Protein AF-A0A5E4HXM4-F1 (afdb_monomer_lite)

Secondary structure (DSSP, 8-state):
--TTPPEEEEETTEEEEE-HHHHHHHHH-TTHHHHHHHHHHTT-SEEEETTEEEEEPP--STTEEEEEEEEETTEEEEEEEEPPPPTT----HHHHHHHHHHHGGG--SSEEEPPEEEEEEESS-EEEEEE---PPBTTT-SSPPPHHHHHHHHHHHHHHHHTTEE--STTSEEEETTTTEEEE-S-EE--TTTHHHHHHHHHHHHHHHHHHHHHTTS---

pLDDT: mean 82.68, std 13.16, range [39.66, 96.38]

Radius of gyration: 18.83 Å; chains: 1; bounding box: 37×33×69 Å

Foldseek 3Di:
DPQLDWDWDDDPFKIKIFGPVLVVVCVVVVCLVVVVVVCVVVVPQWDDDDQWIKHWDDDPDDFFPTWIWIGHPNFIKIKTKGFQDDPPDPQAQVQQSVLLSLLQVVDDLAEHEFAWGMWMDGPGITMTMTGDDPFDQQVPDPDPQDPVSVVVLLVSQLVSLVSQKHPSDSRQWGQPPVSNHIYGGSIGGHDPVRSPVRNVVSVVVVVVVVVVVVVVPPPDD

Sequence (221 aa):
MDNRAISLIQRPSMRAAYTPLFRSLLKQHPDALRQFMKVHARGLKSWESGGFQIEALSRPGMAHCGLWKLTLDGQAYFVKETAPTSRLYDHGGVGEMLALSKLVPLENEHVRAVEYLAAVDLSSCNLILTRYYPHERMLDSKKEVPTKLKFHVFKFAIRALLNGVYEINMGNVFHDKAEGKALVFDVVEMQPDGRMRKFINGVNLALSFVDKLRKKREPAV

Structure (mmCIF, N/CA/C/O backbone):
data_AF-A0A5E4HXM4-F1
#
_entry.id   AF-A0A5E4HXM4-F1
#
loop_
_atom_site.group_PDB
_atom_site.id
_atom_site.type_symbol
_atom_site.label_atom_id
_atom_site.label_alt_id
_atom_site.label_comp_id
_atom_site.label_asym_id
_atom_site.label_entity_id
_atom_site.label_seq_id
_atom_site.pdbx_PDB_ins_code
_atom_site.Cartn_x
_atom_site.Cartn_y
_atom_site.Cartn_z
_atom_site.occupancy
_atom_site.B_iso_or_equiv
_atom_site.auth_seq_id
_atom_site.auth_comp_id
_atom_site.auth_asym_id
_atom_site.auth_atom_id
_atom_site.pdbx_PDB_model_num
ATOM 1 N N . MET A 1 1 ? -14.305 -14.837 -6.666 1.00 46.97 1 MET A N 1
ATOM 2 C CA . MET A 1 1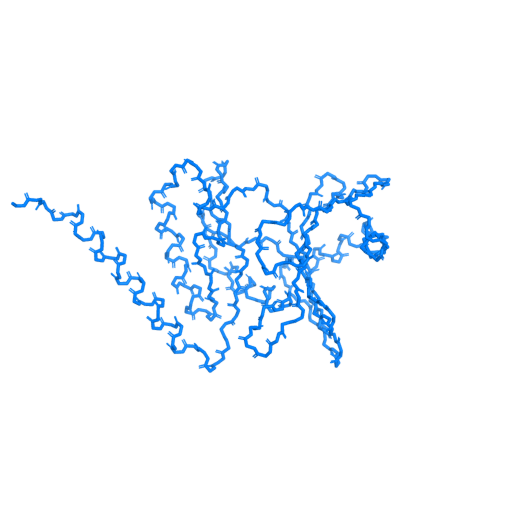 ? -12.830 -14.791 -6.776 1.00 46.97 1 MET A CA 1
ATOM 3 C C . MET A 1 1 ? -12.319 -13.838 -5.712 1.00 46.97 1 MET A C 1
ATOM 5 O O . MET A 1 1 ? -12.937 -12.797 -5.533 1.00 46.97 1 MET A O 1
ATOM 9 N N . ASP A 1 2 ? -11.256 -14.198 -4.994 1.00 64.69 2 ASP A N 1
ATOM 10 C CA . ASP A 1 2 ? -10.603 -13.286 -4.052 1.00 64.69 2 ASP A CA 1
ATOM 11 C C . ASP A 1 2 ? -9.828 -12.216 -4.842 1.00 64.69 2 ASP A C 1
ATOM 13 O O . ASP A 1 2 ? -8.831 -12.512 -5.504 1.00 64.69 2 ASP A O 1
ATOM 17 N N . ASN A 1 3 ? -10.314 -10.972 -4.810 1.00 74.94 3 ASN A N 1
ATOM 18 C CA . ASN A 1 3 ? -9.714 -9.849 -5.537 1.00 74.94 3 ASN A CA 1
ATOM 19 C C . ASN A 1 3 ? -8.360 -9.407 -4.959 1.00 74.94 3 ASN A C 1
ATOM 21 O O . ASN A 1 3 ? -7.713 -8.550 -5.562 1.00 74.94 3 ASN A O 1
ATOM 25 N N . ARG A 1 4 ? -7.925 -9.977 -3.827 1.00 78.81 4 ARG A N 1
ATOM 26 C CA . ARG A 1 4 ? -6.639 -9.691 -3.175 1.00 78.81 4 ARG A CA 1
ATOM 27 C C . ARG A 1 4 ? -5.605 -10.809 -3.335 1.00 78.81 4 ARG A C 1
ATOM 29 O O . ARG A 1 4 ? -4.485 -10.660 -2.857 1.00 78.81 4 ARG A O 1
ATOM 36 N N . ALA A 1 5 ? -5.932 -11.889 -4.049 1.00 86.31 5 ALA A N 1
ATOM 37 C CA . ALA A 1 5 ? -4.951 -12.913 -4.402 1.00 86.31 5 ALA A CA 1
ATOM 38 C C . ALA A 1 5 ? -3.788 -12.305 -5.208 1.00 86.31 5 ALA A C 1
ATOM 40 O O . ALA A 1 5 ? -4.004 -11.489 -6.106 1.00 86.31 5 ALA A O 1
ATOM 41 N N . ILE A 1 6 ? -2.553 -12.711 -4.907 1.00 92.25 6 ILE A N 1
ATOM 42 C CA . ILE A 1 6 ? -1.347 -12.144 -5.521 1.00 92.25 6 ILE A CA 1
ATOM 43 C C . ILE A 1 6 ? -0.786 -13.107 -6.564 1.00 92.25 6 ILE A C 1
ATOM 45 O O . ILE A 1 6 ? -0.533 -14.274 -6.284 1.00 92.25 6 ILE A O 1
ATOM 49 N N . SER A 1 7 ? -0.547 -12.598 -7.770 1.00 92.75 7 SER A N 1
ATOM 50 C CA . SER A 1 7 ? 0.299 -13.257 -8.769 1.00 92.75 7 SER A CA 1
ATOM 51 C C . SER A 1 7 ? 1.706 -12.669 -8.708 1.00 92.75 7 SER A C 1
ATOM 53 O O . SER A 1 7 ? 1.853 -11.456 -8.847 1.00 92.75 7 SER A O 1
ATOM 55 N N . LEU A 1 8 ? 2.726 -13.513 -8.527 1.00 92.00 8 LEU A N 1
ATOM 56 C CA . LEU A 1 8 ? 4.132 -13.108 -8.442 1.00 92.00 8 LEU A CA 1
ATOM 57 C C . LEU A 1 8 ? 4.884 -13.442 -9.738 1.00 92.00 8 LEU A C 1
ATOM 59 O O . LEU A 1 8 ? 4.764 -14.538 -10.281 1.00 92.00 8 LEU A O 1
ATOM 63 N N . ILE A 1 9 ? 5.697 -12.500 -10.207 1.00 90.25 9 ILE A N 1
ATOM 64 C CA . ILE A 1 9 ? 6.663 -12.663 -11.292 1.00 90.25 9 ILE A CA 1
ATOM 65 C C . ILE A 1 9 ? 8.044 -12.344 -10.726 1.00 90.25 9 ILE A C 1
ATOM 67 O O . ILE A 1 9 ? 8.257 -11.261 -10.185 1.00 90.25 9 ILE A O 1
ATOM 71 N N . GLN A 1 10 ? 8.999 -13.257 -10.895 1.00 87.88 10 GLN A N 1
ATOM 72 C CA . GLN A 1 10 ? 10.372 -13.076 -10.431 1.00 87.88 10 GLN A CA 1
ATOM 73 C C . GLN A 1 10 ? 11.360 -13.318 -11.573 1.00 87.88 10 GLN A C 1
ATOM 75 O O . GLN A 1 10 ? 11.358 -14.367 -12.211 1.00 87.88 10 GLN A O 1
ATOM 80 N N . ARG A 1 11 ? 12.195 -12.314 -11.837 1.00 84.00 11 ARG A N 1
ATOM 81 C CA . ARG A 1 11 ? 13.313 -12.333 -12.786 1.00 84.00 11 ARG A CA 1
ATOM 82 C C . ARG A 1 11 ? 14.569 -11.808 -12.076 1.00 84.00 11 ARG A C 1
ATOM 84 O O . ARG A 1 11 ? 14.429 -11.093 -11.085 1.00 84.00 11 ARG A O 1
ATOM 91 N N . PRO A 1 12 ? 15.786 -12.094 -12.574 1.00 78.31 12 PRO A N 1
ATOM 92 C CA . PRO A 1 12 ? 17.024 -11.675 -11.908 1.00 78.31 12 PRO A CA 1
ATOM 93 C C . PRO A 1 12 ? 17.117 -10.171 -11.598 1.00 78.31 12 PRO A C 1
ATOM 95 O O . PRO A 1 12 ? 17.681 -9.794 -10.579 1.00 78.31 12 PRO A O 1
ATOM 98 N N . SER A 1 13 ? 16.542 -9.317 -12.447 1.00 78.62 13 SER A N 1
ATOM 99 C CA . SER A 1 13 ? 16.594 -7.853 -12.320 1.00 78.62 13 SER A CA 1
ATOM 100 C C . SER A 1 13 ? 15.278 -7.205 -11.876 1.00 78.62 13 SER A C 1
ATOM 102 O O . SER A 1 13 ? 15.197 -5.978 -11.825 1.00 78.62 13 SER A O 1
ATOM 104 N N . MET A 1 14 ? 14.230 -7.998 -11.628 1.00 86.19 14 MET A N 1
ATOM 105 C CA . MET A 1 14 ? 12.892 -7.474 -11.354 1.00 86.19 14 MET A CA 1
ATOM 106 C C . MET A 1 14 ? 12.025 -8.484 -10.606 1.00 86.19 14 MET A C 1
ATOM 108 O O . MET A 1 14 ? 11.875 -9.629 -11.040 1.00 86.19 14 MET A O 1
ATOM 112 N N . ARG A 1 15 ? 11.341 -8.022 -9.561 1.00 90.50 15 ARG A N 1
ATOM 113 C CA . ARG A 1 15 ? 10.180 -8.718 -8.989 1.00 90.50 15 ARG A CA 1
ATOM 114 C C . ARG A 1 15 ? 8.940 -7.883 -9.241 1.00 90.50 15 ARG A C 1
ATOM 116 O O . ARG A 1 15 ? 8.993 -6.672 -9.101 1.00 90.50 15 ARG A O 1
ATOM 123 N N . ALA A 1 16 ? 7.829 -8.509 -9.596 1.00 92.06 16 ALA A N 1
ATOM 124 C CA . ALA A 1 16 ? 6.553 -7.824 -9.735 1.00 92.06 16 ALA A CA 1
ATOM 125 C C . ALA A 1 16 ? 5.438 -8.671 -9.136 1.00 92.06 16 ALA A C 1
ATOM 127 O O . ALA A 1 16 ? 5.418 -9.889 -9.302 1.00 92.06 16 ALA A O 1
ATOM 128 N N . ALA A 1 17 ? 4.497 -8.021 -8.471 1.00 94.31 17 ALA A N 1
ATOM 129 C CA . ALA A 1 17 ? 3.320 -8.642 -7.897 1.00 94.31 17 ALA A CA 1
ATOM 130 C C . ALA A 1 17 ? 2.083 -7.830 -8.282 1.00 94.31 17 ALA A C 1
ATOM 132 O O . ALA A 1 17 ? 2.146 -6.607 -8.378 1.00 94.31 17 ALA A O 1
ATOM 133 N N . TYR A 1 18 ? 0.959 -8.491 -8.538 1.00 94.69 18 TYR A N 1
ATOM 134 C CA . TYR A 1 18 ? -0.301 -7.800 -8.817 1.00 94.69 18 TYR A CA 1
ATOM 135 C C . TYR A 1 18 ? -1.517 -8.641 -8.446 1.00 94.69 18 TYR A C 1
ATOM 137 O O . TYR A 1 18 ? -1.452 -9.871 -8.379 1.00 94.69 18 TYR A O 1
ATOM 145 N N . THR A 1 19 ? -2.641 -7.959 -8.252 1.00 95.06 19 THR A N 1
ATOM 146 C CA . THR A 1 19 ? -3.945 -8.560 -7.972 1.00 95.06 19 THR A CA 1
ATOM 147 C C . THR A 1 19 ? -4.807 -8.697 -9.238 1.00 95.06 19 THR A C 1
ATOM 149 O O . THR A 1 19 ? -4.558 -8.029 -10.251 1.00 95.06 19 THR A O 1
ATOM 152 N N . PRO A 1 20 ? -5.865 -9.534 -9.221 1.00 93.31 20 PRO A N 1
ATOM 153 C CA . PRO A 1 20 ? -6.886 -9.545 -10.267 1.00 93.31 20 PRO A CA 1
ATOM 154 C C . PRO A 1 20 ? -7.518 -8.170 -10.503 1.00 93.31 20 PRO A C 1
ATOM 156 O O . PRO A 1 20 ? -7.793 -7.821 -11.649 1.00 93.31 20 PRO A O 1
ATOM 159 N N . LEU A 1 21 ? -7.691 -7.370 -9.443 1.00 90.94 21 LEU A N 1
ATOM 160 C CA . LEU A 1 21 ? -8.223 -6.012 -9.543 1.00 90.94 21 LEU A CA 1
ATOM 161 C C . LEU A 1 21 ? -7.329 -5.124 -10.416 1.00 90.94 21 LEU A C 1
ATOM 163 O O . LEU A 1 21 ? -7.831 -4.440 -11.304 1.00 90.94 21 LEU A O 1
ATOM 167 N N . PHE A 1 22 ? -6.007 -5.197 -10.239 1.00 92.44 22 PHE A N 1
ATOM 168 C CA . PHE A 1 22 ? -5.068 -4.474 -11.098 1.00 92.44 22 PHE A CA 1
ATOM 169 C C . PHE A 1 22 ? -5.143 -4.919 -12.562 1.00 92.44 22 PHE A C 1
ATOM 171 O O . PHE A 1 22 ? -5.109 -4.087 -13.467 1.00 92.44 22 PHE A O 1
ATOM 178 N N . ARG A 1 23 ? -5.297 -6.224 -12.825 1.00 91.62 23 ARG A N 1
ATOM 179 C CA . ARG A 1 23 ? -5.493 -6.717 -14.200 1.00 91.62 23 ARG A CA 1
ATOM 180 C C . ARG A 1 23 ? -6.770 -6.163 -14.829 1.00 91.62 23 ARG A C 1
ATOM 182 O O . ARG A 1 23 ? -6.745 -5.793 -15.998 1.00 91.62 23 ARG A O 1
ATOM 189 N N . SER A 1 24 ? -7.871 -6.125 -14.084 1.00 91.00 24 SER A N 1
ATOM 190 C CA . SER A 1 24 ? -9.129 -5.537 -14.558 1.00 91.00 24 SER A CA 1
ATOM 191 C C . SER A 1 24 ? -8.976 -4.042 -14.836 1.00 91.00 24 SER A C 1
ATOM 193 O O . SER A 1 24 ? -9.411 -3.584 -15.890 1.00 91.00 24 SER A O 1
ATOM 195 N N . LEU A 1 25 ? -8.269 -3.319 -13.962 1.00 89.56 25 LEU A N 1
ATOM 196 C CA . LEU A 1 25 ? -7.959 -1.902 -14.144 1.00 89.56 25 LEU A CA 1
ATOM 197 C C . LEU A 1 25 ? -7.165 -1.653 -15.436 1.00 89.56 25 LEU A C 1
ATOM 199 O O . LEU A 1 25 ? -7.528 -0.788 -16.225 1.00 89.56 25 LEU A O 1
ATOM 203 N N . LEU A 1 26 ? -6.125 -2.449 -15.709 1.00 89.75 26 LEU A N 1
ATOM 204 C CA . LEU A 1 26 ? -5.351 -2.328 -16.951 1.00 89.75 26 LEU A CA 1
ATOM 205 C C . LEU A 1 26 ? -6.146 -2.713 -18.203 1.00 89.75 26 LEU A C 1
ATOM 207 O O . LEU A 1 26 ? -5.872 -2.188 -19.274 1.00 89.75 26 LEU A O 1
ATOM 211 N N . LYS A 1 27 ? -7.126 -3.619 -18.106 1.00 91.12 27 LYS A N 1
ATOM 212 C CA . LYS A 1 27 ? -8.013 -3.924 -19.241 1.00 91.12 27 LYS A CA 1
ATOM 213 C C . LYS A 1 27 ? -8.929 -2.750 -19.579 1.00 91.12 27 LYS A C 1
ATOM 215 O O . LYS A 1 27 ? -9.191 -2.521 -20.753 1.00 91.12 27 LYS A O 1
ATOM 220 N N . GLN A 1 28 ? -9.408 -2.035 -18.562 1.00 89.69 28 GLN A N 1
ATOM 221 C CA . GLN A 1 28 ? -10.232 -0.835 -18.728 1.00 89.69 28 GLN A CA 1
ATOM 222 C C . GLN A 1 28 ? -9.396 0.357 -19.214 1.00 89.69 28 GLN A C 1
ATOM 224 O O . GLN A 1 28 ? -9.848 1.124 -20.058 1.00 89.69 28 GLN A O 1
ATOM 229 N N . HIS A 1 29 ? -8.148 0.459 -18.749 1.00 88.94 29 HIS A N 1
ATOM 230 C CA . HIS A 1 29 ? -7.227 1.542 -19.089 1.00 88.94 29 HIS A CA 1
ATOM 231 C C . HIS A 1 29 ? -5.880 1.000 -19.599 1.00 88.94 29 HIS A C 1
ATOM 233 O O . HIS A 1 29 ? -4.867 1.086 -18.893 1.00 88.94 29 HIS A O 1
ATOM 239 N N . PRO A 1 30 ? -5.824 0.461 -20.832 1.00 88.44 30 PRO A N 1
ATOM 240 C CA . PRO A 1 30 ? -4.629 -0.205 -21.364 1.00 88.44 30 PRO A CA 1
ATOM 241 C C . PRO A 1 30 ? -3.406 0.714 -21.471 1.00 88.44 30 PRO A C 1
ATOM 243 O O . PRO A 1 30 ? -2.268 0.248 -21.399 1.00 88.44 30 PRO A O 1
ATOM 246 N N . ASP A 1 31 ? -3.626 2.024 -21.586 1.00 88.75 31 ASP A N 1
ATOM 247 C CA . ASP A 1 31 ? -2.559 3.019 -21.669 1.00 88.75 31 ASP A CA 1
ATOM 248 C C . ASP A 1 31 ? -2.138 3.609 -20.315 1.00 88.75 31 ASP A C 1
ATOM 250 O O . ASP A 1 31 ? -1.117 4.294 -20.265 1.00 88.75 31 ASP A O 1
ATOM 254 N N . ALA A 1 32 ? -2.846 3.339 -19.210 1.00 88.25 32 ALA A N 1
ATOM 255 C CA . ALA A 1 32 ? -2.600 4.007 -17.924 1.00 88.25 32 ALA A CA 1
ATOM 256 C C . ALA A 1 32 ? -1.154 3.833 -17.435 1.00 88.25 32 ALA A C 1
ATOM 258 O O . ALA A 1 32 ? -0.483 4.807 -17.091 1.00 88.25 32 ALA A O 1
ATOM 259 N N . LEU A 1 33 ? -0.636 2.601 -17.483 1.00 87.25 33 LEU A N 1
ATOM 260 C CA . LEU A 1 33 ? 0.745 2.315 -17.095 1.00 87.25 33 LEU A CA 1
ATOM 261 C C . LEU A 1 33 ? 1.748 3.020 -18.017 1.00 87.25 33 LEU A C 1
ATOM 263 O O . LEU A 1 33 ? 2.716 3.611 -17.545 1.00 87.25 33 LEU A O 1
ATOM 267 N N . ARG A 1 34 ? 1.512 2.996 -19.334 1.00 88.50 34 ARG A N 1
ATOM 268 C CA . ARG A 1 34 ? 2.387 3.644 -20.322 1.00 88.50 34 ARG A CA 1
ATOM 269 C C . ARG A 1 34 ? 2.442 5.156 -20.104 1.00 88.50 34 ARG A C 1
ATOM 271 O O . ARG A 1 34 ? 3.523 5.739 -20.148 1.00 88.50 34 ARG A O 1
ATOM 278 N N . GLN A 1 35 ? 1.293 5.781 -19.861 1.00 90.75 35 GLN A N 1
ATOM 279 C CA . GLN A 1 35 ? 1.199 7.212 -19.589 1.00 90.75 35 GLN A CA 1
ATOM 280 C C . GLN A 1 35 ? 1.865 7.567 -18.254 1.00 90.75 35 GLN A C 1
ATOM 282 O O . GLN A 1 35 ? 2.658 8.506 -18.222 1.00 90.75 35 GLN A O 1
ATOM 287 N N . PHE A 1 36 ? 1.654 6.775 -17.194 1.00 90.50 36 PHE A N 1
ATOM 288 C CA . PHE A 1 36 ? 2.356 6.955 -15.920 1.00 90.50 36 PHE A CA 1
ATOM 289 C C . PHE A 1 36 ? 3.877 6.911 -16.094 1.00 90.50 36 PHE A C 1
ATOM 291 O O . PHE A 1 36 ? 4.564 7.849 -15.700 1.00 90.50 36 PHE A O 1
ATOM 298 N N . MET A 1 37 ? 4.404 5.882 -16.763 1.00 88.56 37 MET A N 1
ATOM 299 C CA . MET A 1 37 ? 5.846 5.758 -17.001 1.00 88.56 37 MET A CA 1
ATOM 300 C C . MET A 1 37 ? 6.398 6.914 -17.845 1.00 88.56 37 MET A C 1
ATOM 302 O O . MET A 1 37 ? 7.504 7.384 -17.593 1.00 88.56 37 MET A O 1
ATOM 306 N N . LYS A 1 38 ? 5.633 7.416 -18.823 1.00 90.50 38 LYS A N 1
ATOM 307 C CA . LYS A 1 38 ? 6.017 8.583 -19.633 1.00 90.50 38 LYS A CA 1
ATOM 308 C C . LYS A 1 38 ? 6.083 9.865 -18.799 1.00 90.50 38 LYS A C 1
ATOM 310 O O . LYS A 1 38 ? 6.994 10.665 -18.996 1.00 90.50 38 LYS A O 1
ATOM 315 N N . VAL A 1 39 ? 5.120 10.068 -17.905 1.00 90.69 39 VAL A N 1
ATOM 316 C CA . VAL A 1 39 ? 5.060 11.214 -16.985 1.00 90.69 39 VAL A CA 1
ATOM 317 C C . VAL A 1 39 ? 6.206 11.156 -15.978 1.00 90.69 39 VAL A C 1
ATOM 319 O O . VAL A 1 39 ? 6.930 12.142 -15.831 1.00 90.69 39 VAL A O 1
ATOM 322 N N . HIS A 1 40 ? 6.432 9.981 -15.381 1.00 87.75 40 HIS A N 1
ATOM 323 C CA . HIS A 1 40 ? 7.528 9.707 -14.449 1.00 87.75 40 HIS A CA 1
ATOM 324 C C . HIS A 1 40 ? 8.899 9.948 -15.094 1.00 87.75 40 HIS A C 1
ATOM 326 O O . HIS A 1 40 ? 9.668 10.772 -14.603 1.00 87.75 40 HIS A O 1
ATOM 332 N N . ALA A 1 41 ? 9.167 9.348 -16.260 1.00 87.69 41 ALA A N 1
ATOM 333 C CA . ALA A 1 41 ? 10.444 9.485 -16.968 1.00 87.69 41 ALA A CA 1
ATOM 334 C C . ALA A 1 41 ? 10.749 10.921 -17.428 1.00 87.69 41 ALA A C 1
ATOM 336 O O . ALA A 1 41 ? 11.910 11.294 -17.579 1.00 87.69 41 ALA A O 1
ATOM 337 N N . ARG A 1 42 ? 9.715 11.738 -17.664 1.00 89.88 42 ARG A N 1
ATOM 338 C CA . ARG A 1 42 ? 9.855 13.155 -18.036 1.00 89.88 42 ARG A CA 1
ATOM 339 C C . ARG A 1 42 ? 9.955 14.092 -16.829 1.00 89.88 42 ARG A C 1
ATOM 341 O O . ARG A 1 42 ? 10.110 15.293 -17.030 1.00 89.88 42 ARG A O 1
ATOM 348 N N . GLY A 1 43 ? 9.825 13.580 -15.604 1.00 86.62 43 GLY A N 1
ATOM 349 C CA . GLY A 1 43 ? 9.833 14.393 -14.387 1.00 86.62 43 GLY A CA 1
ATOM 350 C C . GLY A 1 43 ? 8.689 15.410 -14.319 1.00 86.62 43 GLY A C 1
ATOM 351 O O . GLY A 1 43 ? 8.842 16.469 -13.709 1.00 86.62 43 GLY A O 1
ATOM 352 N N . LEU A 1 44 ? 7.555 15.132 -14.972 1.00 90.12 44 LEU A N 1
ATOM 353 C CA . LEU A 1 44 ? 6.406 16.037 -14.945 1.00 90.12 44 LEU A CA 1
ATOM 354 C C . LEU A 1 44 ? 5.737 15.979 -13.566 1.00 90.12 44 LEU A C 1
ATOM 356 O O . LEU A 1 44 ? 5.492 14.900 -13.034 1.00 90.12 44 LEU A O 1
ATOM 360 N N . LYS A 1 45 ? 5.412 17.146 -12.996 1.00 90.12 45 LYS A N 1
ATOM 361 C CA . LYS A 1 45 ? 4.730 17.240 -11.691 1.00 90.12 45 LYS A CA 1
ATOM 362 C C . LYS A 1 45 ? 3.244 16.904 -11.770 1.00 90.12 45 LYS A C 1
ATOM 364 O O . LYS A 1 45 ? 2.663 16.471 -10.783 1.00 90.12 45 LYS A O 1
ATOM 369 N N . SER A 1 46 ? 2.634 17.117 -12.927 1.00 93.38 46 SER A N 1
ATOM 370 C CA . SER A 1 46 ? 1.249 16.760 -13.188 1.00 93.38 46 SER A CA 1
ATOM 371 C C . SER A 1 46 ? 1.039 16.487 -14.671 1.00 93.38 46 SER A C 1
ATOM 373 O O . SER A 1 46 ? 1.807 16.944 -15.523 1.00 93.38 46 SER A O 1
ATOM 375 N N . TRP A 1 47 ? 0.008 15.709 -14.976 1.00 94.00 47 TRP A N 1
ATOM 376 C CA . TRP A 1 47 ? -0.432 15.422 -16.332 1.00 94.00 47 TRP A CA 1
ATOM 377 C C . TRP A 1 47 ? -1.898 14.995 -16.316 1.00 94.00 47 TRP A C 1
ATOM 379 O O . TRP A 1 47 ? -2.326 14.301 -15.398 1.00 94.00 47 TRP A O 1
ATOM 389 N N . GLU A 1 48 ? -2.655 15.378 -17.336 1.00 91.44 48 GLU A N 1
ATOM 390 C CA . GLU A 1 48 ? -4.057 15.002 -17.479 1.00 91.44 48 GLU A CA 1
ATOM 391 C C . GLU A 1 48 ? -4.385 14.746 -18.951 1.00 91.44 48 GLU A C 1
ATOM 393 O O . GLU A 1 48 ? -3.951 15.491 -19.831 1.00 91.44 48 GLU A O 1
ATOM 398 N N . SER A 1 49 ? -5.138 13.681 -19.223 1.00 87.12 49 SER A N 1
ATOM 399 C CA . SER A 1 49 ? -5.738 13.426 -20.532 1.00 87.12 49 SER A CA 1
ATOM 400 C C . SER A 1 49 ? -6.866 12.408 -20.419 1.00 87.12 49 SER A C 1
ATOM 402 O O . SER A 1 49 ? -6.699 11.369 -19.782 1.00 87.12 49 SER A O 1
ATOM 404 N N . GLY A 1 50 ? -7.997 12.673 -21.080 1.00 78.88 50 GLY A N 1
ATOM 405 C CA . GLY A 1 50 ? -9.068 11.688 -21.264 1.00 78.88 50 GLY A CA 1
ATOM 406 C C . GLY A 1 50 ? -9.598 11.071 -19.965 1.00 78.88 50 GLY A C 1
ATOM 407 O O . GLY A 1 50 ? -9.822 9.867 -19.926 1.00 78.88 50 GLY A O 1
ATOM 408 N N . GLY A 1 51 ? -9.737 11.863 -18.895 1.00 80.12 51 GLY A N 1
ATOM 409 C CA . GLY A 1 51 ? -10.202 11.384 -17.584 1.00 80.12 51 GLY A CA 1
ATOM 410 C C . GLY A 1 51 ? -9.137 10.677 -16.735 1.00 80.12 51 GLY A C 1
ATOM 411 O O . GLY A 1 51 ? -9.426 10.291 -15.603 1.00 80.12 51 GLY A O 1
ATOM 412 N N . PHE A 1 52 ? -7.906 10.542 -17.243 1.00 88.25 52 PHE A N 1
ATOM 413 C CA . PHE A 1 52 ? -6.752 10.086 -16.477 1.00 88.25 52 PHE A CA 1
ATOM 414 C C . PHE A 1 52 ? -5.920 11.279 -16.006 1.00 88.25 52 PHE A C 1
ATOM 416 O O . PHE A 1 52 ? -5.406 12.044 -16.822 1.00 88.25 52 PHE A O 1
ATOM 423 N N . GLN A 1 53 ? -5.750 11.410 -14.692 1.00 93.75 53 GLN A N 1
ATOM 424 C CA . GLN A 1 53 ? -4.925 12.443 -14.069 1.00 93.75 53 GLN A CA 1
ATOM 425 C C . GLN A 1 53 ? -3.774 11.804 -13.290 1.00 93.75 53 GLN A C 1
ATOM 427 O O . GLN A 1 53 ? -3.959 10.820 -12.575 1.00 93.75 53 GLN A O 1
ATOM 432 N N . ILE A 1 54 ? -2.586 12.389 -13.397 1.00 93.69 54 ILE A N 1
ATOM 433 C CA . ILE A 1 54 ? -1.390 12.025 -12.643 1.00 93.69 54 ILE A CA 1
ATOM 434 C C . ILE A 1 54 ? -0.887 13.278 -11.937 1.00 93.69 54 ILE A C 1
ATOM 436 O O . ILE A 1 54 ? -0.711 14.319 -12.566 1.00 93.69 54 ILE A O 1
ATOM 440 N N . GLU A 1 55 ? -0.622 13.174 -10.643 1.00 93.44 55 GLU A N 1
ATOM 441 C CA . GLU A 1 55 ? -0.126 14.272 -9.819 1.00 93.44 55 GLU A CA 1
ATOM 442 C C . GLU A 1 55 ? 0.989 13.765 -8.901 1.00 93.44 55 GLU A C 1
ATOM 444 O O . GLU A 1 55 ? 0.806 12.802 -8.158 1.00 93.44 55 GLU A O 1
ATOM 449 N N . ALA A 1 56 ? 2.152 14.410 -8.937 1.00 89.50 56 ALA A N 1
ATOM 450 C CA . ALA A 1 56 ? 3.209 14.187 -7.963 1.00 89.50 56 ALA A CA 1
ATOM 451 C C . ALA A 1 56 ? 2.839 14.887 -6.648 1.00 89.50 56 ALA A C 1
ATOM 453 O O . ALA A 1 56 ? 2.619 16.097 -6.613 1.00 89.50 56 ALA A O 1
ATOM 454 N N . LEU A 1 57 ? 2.805 14.134 -5.554 1.00 84.69 57 LEU A N 1
ATOM 455 C CA . LEU A 1 57 ? 2.499 14.657 -4.228 1.00 84.69 57 LEU A CA 1
ATOM 456 C C . LEU A 1 57 ? 3.778 15.152 -3.537 1.00 84.69 57 LEU A C 1
ATOM 458 O O . LEU A 1 57 ? 4.855 14.564 -3.669 1.00 84.69 57 LEU A O 1
ATOM 462 N N . SER A 1 58 ? 3.665 16.229 -2.758 1.00 72.50 58 SER A N 1
ATOM 463 C CA . SER A 1 58 ? 4.764 16.734 -1.925 1.00 72.50 58 SER A CA 1
ATOM 464 C C . SER A 1 58 ? 5.206 15.670 -0.915 1.00 72.50 58 SER A C 1
ATOM 466 O O . SER A 1 58 ? 4.355 15.147 -0.202 1.00 72.50 58 SER A O 1
ATOM 468 N N . ARG A 1 59 ? 6.512 15.372 -0.826 1.00 59.41 59 ARG A N 1
ATOM 469 C CA . ARG A 1 59 ? 7.078 14.309 0.032 1.00 59.41 59 ARG A CA 1
ATOM 470 C C . ARG A 1 59 ? 6.883 14.603 1.536 1.00 59.41 59 ARG A C 1
ATOM 472 O O . ARG A 1 59 ? 7.596 15.461 2.055 1.00 59.41 59 ARG A O 1
ATOM 479 N N . PRO A 1 60 ? 6.039 13.871 2.289 1.00 48.53 60 PRO A N 1
ATOM 480 C CA . PRO A 1 60 ? 5.985 13.953 3.738 1.00 48.53 60 PRO A CA 1
ATOM 481 C C . PRO A 1 60 ? 6.779 12.772 4.328 1.00 48.53 60 PRO A C 1
ATOM 483 O O . PRO A 1 60 ? 6.202 11.841 4.877 1.00 48.53 60 PRO A O 1
ATOM 486 N N . GLY A 1 61 ? 8.107 12.744 4.155 1.00 50.28 61 GLY A N 1
ATOM 487 C CA . GLY A 1 61 ? 8.954 11.699 4.758 1.00 50.28 61 GLY A CA 1
ATOM 488 C C . GLY A 1 61 ? 10.313 11.484 4.082 1.00 50.28 61 GLY A C 1
ATOM 489 O O . GLY A 1 61 ? 10.440 11.634 2.870 1.00 50.28 61 GLY A O 1
ATOM 490 N N . MET A 1 62 ? 11.332 11.119 4.875 1.00 48.62 62 MET A N 1
ATOM 491 C CA . MET A 1 62 ? 12.742 11.018 4.446 1.00 48.62 62 MET A CA 1
ATOM 492 C C . MET A 1 62 ? 13.086 9.775 3.599 1.00 48.62 62 MET A C 1
ATOM 494 O O . MET A 1 62 ? 14.127 9.772 2.951 1.00 48.62 62 MET A O 1
ATOM 498 N N . ALA A 1 63 ? 12.245 8.732 3.581 1.00 53.88 63 ALA A N 1
ATOM 499 C CA . ALA A 1 63 ? 12.550 7.450 2.921 1.00 53.88 63 ALA A CA 1
ATOM 500 C C . ALA A 1 63 ? 11.898 7.264 1.533 1.00 53.88 63 ALA A C 1
ATOM 502 O O . ALA A 1 63 ? 12.133 6.252 0.871 1.00 53.88 63 ALA A O 1
ATOM 503 N N . HIS A 1 64 ? 11.074 8.215 1.083 1.00 66.44 64 HIS A N 1
ATOM 504 C CA . HIS A 1 64 ? 10.347 8.111 -0.184 1.00 66.44 64 HIS A CA 1
ATOM 505 C C . HIS A 1 64 ? 11.016 8.962 -1.266 1.00 66.44 64 HIS A C 1
ATOM 507 O O . HIS A 1 64 ? 11.278 10.153 -1.078 1.00 66.44 64 HIS A O 1
ATOM 513 N N . CYS A 1 65 ? 11.269 8.353 -2.421 1.00 69.94 65 CYS A N 1
ATOM 514 C CA . CYS A 1 65 ? 11.852 9.026 -3.581 1.00 69.94 65 CYS A CA 1
ATOM 515 C C . CYS A 1 65 ? 10.773 9.653 -4.476 1.00 69.94 65 CYS A C 1
ATOM 517 O O . CYS A 1 65 ? 11.047 10.622 -5.183 1.00 69.94 65 CYS A O 1
ATOM 519 N N . GLY A 1 66 ? 9.530 9.193 -4.378 1.00 78.62 66 GLY A N 1
ATOM 520 C CA . GLY A 1 66 ? 8.407 9.752 -5.120 1.00 78.62 66 GLY A CA 1
ATOM 521 C C . GLY A 1 66 ? 7.081 9.317 -4.516 1.00 78.62 66 GLY A C 1
ATOM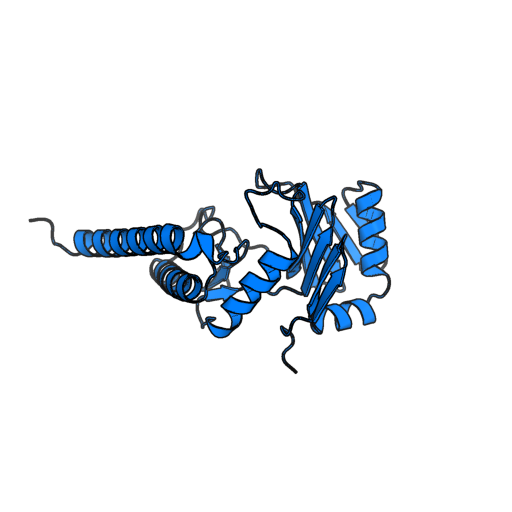 522 O O . GLY A 1 66 ? 6.955 8.201 -4.018 1.00 78.62 66 GLY A O 1
ATOM 523 N N . LEU A 1 67 ? 6.097 10.208 -4.538 1.00 87.31 67 LEU A N 1
ATOM 524 C CA . LEU A 1 67 ? 4.713 9.892 -4.212 1.00 87.31 67 LEU A CA 1
ATOM 525 C C . LEU A 1 67 ? 3.843 10.440 -5.329 1.00 87.31 67 LEU A C 1
ATOM 527 O O . LEU A 1 67 ? 4.021 11.587 -5.739 1.00 87.31 67 LEU A O 1
ATOM 531 N N . TRP A 1 68 ? 2.906 9.633 -5.803 1.00 91.31 68 TRP A N 1
ATOM 532 C CA . TRP A 1 68 ? 2.061 9.995 -6.929 1.00 91.31 68 TRP A CA 1
ATOM 533 C C . TRP A 1 68 ? 0.614 9.636 -6.638 1.00 91.31 68 TRP A C 1
ATOM 535 O O . TRP A 1 68 ? 0.322 8.569 -6.100 1.00 91.31 68 TRP A O 1
ATOM 545 N N . LYS A 1 69 ? -0.296 10.518 -7.029 1.00 92.75 69 LYS A N 1
ATOM 546 C CA . LYS A 1 69 ? -1.726 10.260 -7.086 1.00 92.75 69 LYS A CA 1
ATOM 547 C C . LYS A 1 69 ? -2.115 10.030 -8.539 1.00 92.75 69 LYS A C 1
ATOM 549 O O . LYS A 1 69 ? -1.768 10.823 -9.411 1.00 92.75 69 LYS A O 1
ATOM 554 N N . LEU A 1 70 ? -2.830 8.942 -8.783 1.00 93.69 70 LEU A N 1
ATOM 555 C CA . LEU A 1 70 ? -3.398 8.595 -10.080 1.00 93.69 70 LEU A CA 1
ATOM 556 C C . LEU A 1 70 ? -4.917 8.646 -9.953 1.00 93.69 70 LEU A C 1
ATOM 558 O O . LEU A 1 70 ? -5.462 7.935 -9.116 1.00 93.69 70 LEU A O 1
ATOM 562 N N . THR A 1 71 ? -5.604 9.445 -10.758 1.00 93.44 71 THR A N 1
ATOM 563 C CA . THR A 1 71 ? -7.071 9.452 -10.812 1.00 93.44 71 THR A CA 1
ATOM 564 C C . THR A 1 71 ? -7.511 8.824 -12.126 1.00 93.44 71 THR A C 1
ATOM 566 O O . THR A 1 71 ? -7.205 9.368 -13.181 1.00 93.44 71 THR A O 1
ATOM 569 N N . LEU A 1 72 ? -8.208 7.690 -12.064 1.00 90.25 72 LEU A N 1
ATOM 570 C CA . LEU A 1 72 ? -8.803 6.989 -13.209 1.00 90.25 72 LEU A CA 1
ATOM 571 C C . LEU A 1 72 ? -10.308 6.880 -12.957 1.00 90.25 72 LEU A C 1
ATOM 573 O O . LEU A 1 72 ? -10.703 6.328 -11.931 1.00 90.25 72 LEU A O 1
ATOM 577 N N . ASP A 1 73 ? -11.137 7.431 -13.844 1.00 84.31 73 ASP A N 1
ATOM 578 C CA . ASP A 1 73 ? -12.608 7.383 -13.747 1.00 84.31 73 ASP A CA 1
ATOM 579 C C . ASP A 1 73 ? -13.151 7.795 -12.364 1.00 84.31 73 ASP A C 1
ATOM 581 O O . ASP A 1 73 ? -14.032 7.162 -11.778 1.00 84.31 73 ASP A O 1
ATOM 585 N N . GLY A 1 74 ? -12.568 8.850 -11.788 1.00 84.38 74 GLY A N 1
ATOM 586 C CA . GLY A 1 74 ? -12.928 9.356 -10.459 1.00 84.38 74 GLY A CA 1
ATOM 587 C C . GLY A 1 74 ? -12.419 8.515 -9.280 1.00 84.38 74 GLY A C 1
ATOM 588 O O . GLY A 1 74 ? -12.560 8.936 -8.132 1.00 84.38 74 GLY A O 1
ATOM 589 N N . GLN A 1 75 ? -11.781 7.366 -9.522 1.00 88.06 75 GLN A N 1
ATOM 590 C CA . GLN A 1 75 ? -11.093 6.591 -8.491 1.00 88.06 75 GLN A CA 1
ATOM 591 C C . GLN A 1 75 ? -9.649 7.055 -8.345 1.00 88.06 75 GLN A C 1
ATOM 593 O O . GLN A 1 75 ? -8.903 7.138 -9.318 1.00 88.06 75 GLN A O 1
ATOM 598 N N . ALA A 1 76 ? -9.244 7.327 -7.107 1.00 91.69 76 ALA A N 1
ATOM 599 C CA . ALA A 1 76 ? -7.884 7.729 -6.795 1.00 91.69 76 ALA A CA 1
ATOM 600 C C . ALA A 1 76 ? -7.049 6.537 -6.303 1.00 91.69 76 ALA A C 1
ATOM 602 O O . ALA A 1 76 ? -7.438 5.801 -5.390 1.00 91.69 76 ALA A O 1
ATOM 603 N N . TYR A 1 77 ? -5.858 6.405 -6.870 1.00 93.19 77 TYR A N 1
ATOM 604 C CA . TYR A 1 77 ? -4.818 5.463 -6.490 1.00 93.19 77 TYR A CA 1
ATOM 605 C C . TYR A 1 77 ? -3.555 6.211 -6.091 1.00 93.19 77 TYR A C 1
ATOM 607 O O .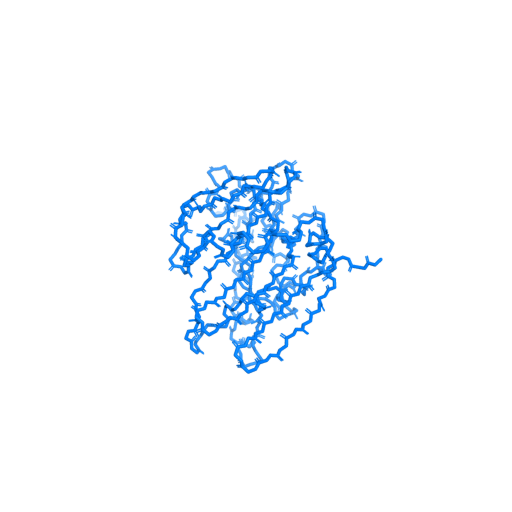 TYR A 1 77 ? -3.345 7.370 -6.453 1.00 93.19 77 TYR A O 1
ATOM 615 N N . PHE A 1 78 ? -2.717 5.534 -5.327 1.00 91.44 78 PHE A N 1
ATOM 616 C CA . PHE A 1 78 ? -1.497 6.065 -4.760 1.00 91.44 78 PHE A CA 1
ATOM 617 C C . PHE A 1 78 ? -0.326 5.188 -5.173 1.00 91.44 78 PHE A C 1
ATOM 619 O O . PHE A 1 78 ? -0.351 3.981 -4.947 1.00 91.44 78 PHE A O 1
ATOM 626 N N . VAL A 1 79 ? 0.698 5.792 -5.771 1.00 91.75 79 VAL A N 1
ATOM 627 C CA . VAL A 1 79 ? 1.976 5.132 -6.037 1.00 91.75 79 VAL A CA 1
ATOM 628 C C . VAL A 1 79 ? 3.002 5.674 -5.063 1.00 91.75 79 VAL A C 1
ATOM 630 O O . VAL A 1 79 ? 3.295 6.872 -5.056 1.00 91.75 79 VAL A O 1
ATOM 633 N N . LYS A 1 80 ? 3.576 4.778 -4.269 1.00 89.25 80 LYS A N 1
ATOM 634 C CA . LYS A 1 80 ? 4.727 5.061 -3.418 1.00 89.25 80 LYS A CA 1
ATOM 635 C C . LYS A 1 80 ? 5.976 4.511 -4.084 1.00 89.25 80 LYS A C 1
ATOM 637 O O . LYS A 1 80 ? 6.025 3.333 -4.424 1.00 89.25 80 LYS A O 1
ATOM 642 N N . GLU A 1 81 ? 6.974 5.373 -4.228 1.00 87.06 81 GLU A N 1
ATOM 643 C CA . GLU A 1 81 ? 8.297 5.047 -4.742 1.00 87.06 81 GLU A CA 1
ATOM 644 C C . GLU A 1 81 ? 9.332 5.135 -3.620 1.00 87.06 81 GLU A C 1
ATOM 646 O O . GLU A 1 81 ? 9.495 6.178 -2.974 1.00 87.06 81 GLU A O 1
ATOM 651 N N . THR A 1 82 ? 10.053 4.041 -3.395 1.00 80.44 82 THR A N 1
ATOM 652 C CA . THR A 1 82 ? 11.180 3.973 -2.462 1.00 80.44 82 THR A CA 1
ATOM 653 C C . THR A 1 82 ? 12.475 3.714 -3.219 1.00 80.44 82 THR A C 1
ATOM 655 O O . THR A 1 82 ? 12.491 3.099 -4.290 1.00 80.44 82 THR A O 1
ATOM 658 N N . ALA A 1 83 ? 13.581 4.221 -2.671 1.00 76.06 83 ALA A N 1
ATOM 659 C CA . ALA A 1 83 ? 14.899 3.932 -3.216 1.00 76.06 83 ALA A CA 1
ATOM 660 C C . ALA A 1 83 ? 15.142 2.411 -3.177 1.00 76.06 83 ALA A C 1
ATOM 662 O O . ALA A 1 83 ? 14.645 1.741 -2.264 1.00 76.06 83 ALA A O 1
ATOM 663 N N . PRO A 1 84 ? 15.923 1.862 -4.122 1.00 70.75 84 PRO A N 1
ATOM 664 C CA . PRO A 1 84 ? 16.361 0.482 -4.038 1.00 70.75 84 PRO A CA 1
ATOM 665 C C . PRO A 1 84 ? 17.175 0.369 -2.752 1.00 70.75 84 PRO A C 1
ATOM 667 O O . PRO A 1 84 ? 18.130 1.117 -2.521 1.00 70.75 84 PRO A O 1
ATOM 670 N N . THR A 1 85 ? 16.722 -0.480 -1.846 1.00 60.31 85 THR A N 1
ATOM 671 C CA . THR A 1 85 ? 17.266 -0.498 -0.501 1.00 60.31 85 THR A CA 1
ATOM 672 C C . THR A 1 85 ? 18.674 -1.083 -0.486 1.00 60.31 85 THR A C 1
ATOM 674 O O . THR A 1 85 ? 18.979 -2.081 -1.141 1.00 60.31 85 THR A O 1
ATOM 677 N N . SER A 1 86 ? 19.563 -0.461 0.294 1.00 48.56 86 SER A N 1
ATOM 678 C CA . SER A 1 86 ? 20.805 -1.109 0.706 1.00 48.56 86 SER A CA 1
ATOM 679 C C . SER A 1 86 ? 20.465 -2.313 1.595 1.00 48.56 86 SER A C 1
ATOM 681 O O . SER A 1 86 ? 19.409 -2.342 2.226 1.00 48.56 86 SER A O 1
ATOM 683 N N . ARG A 1 87 ? 21.362 -3.309 1.654 1.00 43.91 87 ARG A N 1
ATOM 684 C CA . ARG A 1 87 ? 21.205 -4.644 2.286 1.00 43.91 87 ARG A CA 1
ATOM 685 C C . ARG A 1 87 ? 20.629 -4.693 3.724 1.00 43.91 87 ARG A C 1
ATOM 687 O O . ARG A 1 87 ? 20.446 -5.783 4.248 1.00 43.91 87 ARG A O 1
ATOM 694 N N . LEU A 1 88 ? 20.382 -3.558 4.378 1.00 39.66 88 LEU A N 1
ATOM 695 C CA . LEU A 1 88 ? 19.924 -3.439 5.765 1.00 39.66 88 LEU A CA 1
ATOM 696 C C . LEU A 1 88 ? 18.403 -3.259 5.927 1.00 39.66 88 LEU A C 1
ATOM 698 O O . LEU A 1 88 ? 17.893 -3.476 7.024 1.00 39.66 88 LEU A O 1
ATOM 702 N N . TYR A 1 89 ? 17.673 -2.889 4.870 1.00 51.19 89 TYR A N 1
ATOM 703 C CA . TYR A 1 89 ? 16.235 -2.609 4.943 1.00 51.19 89 TYR A CA 1
ATOM 704 C C . TYR A 1 89 ? 15.510 -3.276 3.774 1.00 51.19 89 TYR A C 1
ATOM 706 O O . TYR A 1 89 ? 15.565 -2.788 2.662 1.00 51.19 89 TYR A O 1
ATOM 714 N N . ASP A 1 90 ? 14.801 -4.382 3.975 1.00 58.91 90 ASP A N 1
ATOM 715 C CA . ASP A 1 90 ? 14.041 -5.031 2.890 1.00 58.91 90 ASP A CA 1
ATOM 716 C C . ASP A 1 90 ? 12.656 -4.367 2.704 1.00 58.91 90 ASP A C 1
ATOM 718 O O . ASP A 1 90 ? 11.613 -4.999 2.835 1.00 58.91 90 ASP A O 1
ATOM 722 N N . HIS A 1 91 ? 12.644 -3.047 2.472 1.00 68.31 91 HIS A N 1
ATOM 723 C CA . HIS A 1 91 ? 11.442 -2.243 2.186 1.00 68.31 91 HIS A CA 1
ATOM 724 C C . HIS A 1 91 ? 11.203 -2.130 0.667 1.00 68.31 91 HIS A C 1
ATOM 726 O O . HIS A 1 91 ? 11.140 -1.032 0.101 1.00 68.31 91 HIS A O 1
ATOM 732 N N . GLY A 1 92 ? 11.124 -3.281 -0.006 1.00 82.81 92 GLY A N 1
ATOM 733 C CA . GLY A 1 92 ? 10.674 -3.364 -1.397 1.00 82.81 92 GLY A CA 1
ATOM 734 C C . GLY A 1 92 ? 9.158 -3.189 -1.511 1.00 82.81 92 GLY A C 1
ATOM 735 O O . GLY A 1 92 ? 8.418 -3.503 -0.578 1.00 82.81 92 GLY A O 1
ATOM 736 N N . GLY A 1 93 ? 8.681 -2.741 -2.669 1.00 89.50 93 GLY A N 1
ATOM 737 C CA . GLY A 1 93 ? 7.253 -2.627 -2.948 1.00 89.50 93 GLY A CA 1
ATOM 738 C C . GLY A 1 93 ? 6.579 -3.998 -2.954 1.00 89.50 93 GLY A C 1
ATOM 739 O O . GLY A 1 93 ? 5.487 -4.151 -2.407 1.00 89.50 93 GLY A O 1
ATOM 740 N N . VAL A 1 94 ? 7.232 -5.022 -3.525 1.00 91.19 94 VAL A N 1
ATOM 741 C CA . VAL A 1 94 ? 6.703 -6.399 -3.503 1.00 91.19 94 VAL A CA 1
ATOM 742 C C . VAL A 1 94 ? 6.684 -6.945 -2.075 1.00 91.19 94 VAL A C 1
ATOM 744 O O . VAL A 1 94 ? 5.698 -7.562 -1.681 1.00 91.19 94 VAL A O 1
ATOM 747 N N . GLY A 1 95 ? 7.727 -6.677 -1.284 1.00 89.06 95 GLY A N 1
ATOM 748 C CA . GLY A 1 95 ? 7.782 -7.066 0.130 1.00 89.06 95 GLY A CA 1
ATOM 749 C C . GLY A 1 95 ? 6.658 -6.435 0.958 1.00 89.06 95 GLY A C 1
ATOM 750 O O . GLY A 1 95 ? 5.967 -7.138 1.691 1.00 89.06 95 GLY A O 1
ATOM 751 N N . GLU A 1 96 ? 6.409 -5.134 0.786 1.00 90.00 96 GLU A N 1
ATOM 752 C CA . GLU A 1 96 ? 5.297 -4.435 1.442 1.00 90.00 96 GLU A CA 1
ATOM 753 C C . GLU A 1 96 ? 3.934 -5.006 1.014 1.00 90.00 96 GLU A C 1
ATOM 755 O O . GLU A 1 96 ? 3.074 -5.263 1.857 1.00 90.00 96 GLU A O 1
ATOM 760 N N . MET A 1 97 ? 3.738 -5.283 -0.280 1.00 93.56 97 MET A N 1
ATOM 761 C CA . MET A 1 97 ? 2.502 -5.891 -0.786 1.00 93.56 97 MET A CA 1
ATOM 762 C C . MET A 1 97 ? 2.254 -7.284 -0.181 1.00 93.56 97 MET A C 1
ATOM 764 O O . MET A 1 97 ? 1.133 -7.593 0.230 1.00 93.56 97 MET A O 1
ATOM 768 N N . LEU A 1 98 ? 3.294 -8.118 -0.077 1.00 91.56 98 LEU A N 1
ATOM 769 C CA . LEU A 1 98 ? 3.207 -9.430 0.569 1.00 91.56 98 LEU A CA 1
ATOM 770 C C . LEU A 1 98 ? 2.917 -9.298 2.071 1.00 91.56 98 LEU A C 1
ATOM 772 O O . LEU A 1 98 ? 2.055 -10.012 2.587 1.00 91.56 98 LEU A O 1
ATOM 776 N N . ALA A 1 99 ? 3.552 -8.350 2.762 1.00 91.69 99 ALA A N 1
ATOM 777 C CA . ALA A 1 99 ? 3.285 -8.070 4.169 1.00 91.69 99 ALA A CA 1
ATOM 778 C C . ALA A 1 99 ? 1.827 -7.635 4.400 1.00 91.69 99 ALA A C 1
ATOM 780 O O . ALA A 1 99 ? 1.150 -8.202 5.259 1.00 91.69 99 ALA A O 1
ATOM 781 N N . LEU A 1 100 ? 1.302 -6.707 3.591 1.00 93.88 100 LEU A N 1
ATOM 782 C CA . LEU A 1 100 ? -0.104 -6.290 3.637 1.00 93.88 100 LEU A CA 1
ATOM 783 C C . LEU A 1 100 ? -1.058 -7.467 3.383 1.00 93.88 100 LEU A C 1
ATOM 785 O O . LEU A 1 100 ? -2.108 -7.554 4.020 1.00 93.88 100 LEU A O 1
ATOM 789 N N . SER A 1 101 ? -0.698 -8.409 2.506 1.00 93.38 101 SER A N 1
ATOM 790 C CA . SER A 1 101 ? -1.538 -9.581 2.229 1.00 93.38 101 SER A CA 1
ATOM 791 C C . SER A 1 101 ? -1.743 -10.491 3.440 1.00 93.38 101 SER A C 1
ATOM 793 O O . SER A 1 101 ? -2.856 -10.963 3.671 1.00 93.38 101 SER A O 1
ATOM 795 N N . LYS A 1 102 ? -0.718 -10.645 4.287 1.00 92.50 102 LYS A N 1
ATOM 796 C CA . LYS A 1 102 ? -0.799 -11.418 5.538 1.00 92.50 102 LYS A CA 1
ATOM 797 C C . LYS A 1 102 ? -1.682 -10.759 6.597 1.00 92.50 102 LYS A C 1
ATOM 799 O O . LYS A 1 102 ? -2.105 -11.422 7.540 1.00 92.50 102 LYS A O 1
ATOM 804 N N . LEU A 1 103 ? -1.962 -9.464 6.453 1.00 94.12 103 LEU A N 1
ATOM 805 C CA . LEU A 1 103 ? -2.839 -8.724 7.356 1.00 94.12 103 LEU A CA 1
ATOM 806 C C . LEU A 1 103 ? -4.322 -8.890 7.012 1.00 94.12 103 LEU A C 1
ATOM 808 O O . LEU A 1 103 ? -5.157 -8.717 7.898 1.00 94.12 103 LEU A O 1
ATOM 812 N N . VAL A 1 104 ? -4.658 -9.264 5.770 1.00 93.81 104 VAL A N 1
ATOM 813 C CA . VAL A 1 104 ? -6.050 -9.394 5.300 1.00 93.81 104 VAL A CA 1
ATOM 814 C C . VAL A 1 104 ? -6.882 -10.361 6.163 1.00 93.81 104 VAL A C 1
ATOM 816 O O . VAL A 1 104 ? -7.976 -9.982 6.577 1.00 93.81 104 VAL A O 1
ATOM 819 N N . PRO A 1 105 ? -6.392 -11.559 6.543 1.00 93.44 105 PRO A N 1
ATOM 820 C CA . PRO A 1 105 ? -7.148 -12.469 7.414 1.00 93.44 105 PRO A CA 1
ATOM 821 C C . PRO A 1 105 ? -7.304 -11.973 8.863 1.00 93.44 105 PRO A C 1
ATOM 823 O O . PRO A 1 105 ? -8.033 -12.573 9.653 1.00 93.44 105 PRO A O 1
ATOM 826 N N . LEU A 1 106 ? -6.580 -10.918 9.252 1.00 94.25 106 LEU A N 1
ATOM 827 C CA . LEU A 1 106 ? -6.601 -10.352 10.602 1.00 94.25 106 LEU A CA 1
ATOM 828 C C . LEU A 1 106 ? -7.542 -9.144 10.721 1.00 94.25 106 LEU A C 1
ATOM 830 O O . LEU A 1 106 ? -7.781 -8.685 11.848 1.00 94.25 106 LEU A O 1
ATOM 834 N N . GLU A 1 107 ? -8.028 -8.616 9.589 1.00 95.12 107 GLU A N 1
ATOM 835 C CA . GLU A 1 107 ? -8.911 -7.446 9.521 1.00 95.12 107 GLU A CA 1
ATOM 836 C C . GLU A 1 107 ? -10.172 -7.644 10.371 1.00 95.12 107 GLU A C 1
ATOM 838 O O . GLU A 1 107 ? -10.626 -8.758 10.635 1.00 95.12 107 GLU A O 1
ATOM 843 N N . ASN A 1 108 ? -10.725 -6.538 10.856 1.00 94.25 108 ASN A N 1
ATOM 844 C CA . ASN A 1 108 ? -11.947 -6.517 11.652 1.00 94.25 108 ASN A CA 1
ATOM 845 C C . ASN A 1 108 ? -12.705 -5.203 11.427 1.00 94.25 108 ASN A C 1
ATOM 847 O O . ASN A 1 108 ? -12.279 -4.347 10.654 1.00 94.25 108 ASN A O 1
ATOM 851 N N . GLU A 1 109 ? -13.819 -5.024 12.136 1.00 95.19 109 GLU A N 1
ATOM 852 C CA . GLU A 1 109 ? -14.683 -3.844 12.019 1.00 95.19 109 GLU A CA 1
ATOM 853 C C . GLU A 1 109 ? -13.980 -2.502 12.313 1.00 95.19 109 GLU A C 1
ATOM 855 O O . GLU A 1 109 ? -14.458 -1.463 11.864 1.00 95.19 109 GLU A O 1
ATOM 860 N N . HIS A 1 110 ? -12.836 -2.510 13.011 1.00 96.12 110 HIS A N 1
ATOM 861 C CA . HIS A 1 110 ? -12.103 -1.307 13.416 1.00 96.12 110 HIS A CA 1
ATOM 862 C C . HIS A 1 110 ? -10.767 -1.098 12.700 1.00 96.12 110 HIS A C 1
ATOM 864 O O . HIS A 1 110 ? -10.301 0.037 12.615 1.00 96.12 110 HIS A O 1
ATOM 870 N N . VAL A 1 111 ? -10.110 -2.165 12.237 1.00 96.38 111 VAL A N 1
ATOM 871 C CA . VAL A 1 111 ? -8.759 -2.099 11.658 1.00 96.38 111 VAL A CA 1
ATOM 872 C C . VAL A 1 111 ? -8.695 -2.942 10.395 1.00 96.38 111 VAL A C 1
ATOM 874 O O . VAL A 1 111 ? -9.059 -4.119 10.419 1.00 96.38 111 VAL A O 1
ATOM 877 N N . ARG A 1 112 ? -8.178 -2.355 9.313 1.00 95.69 112 ARG A N 1
ATOM 878 C CA . ARG A 1 112 ? -7.955 -3.035 8.032 1.00 95.69 112 ARG A CA 1
ATOM 879 C C . ARG A 1 112 ? -6.624 -2.641 7.402 1.00 95.69 112 ARG A C 1
ATOM 881 O O . ARG A 1 112 ? -6.095 -1.574 7.708 1.00 95.69 112 ARG A O 1
ATOM 888 N N . ALA A 1 113 ? -6.096 -3.467 6.507 1.00 93.81 113 ALA A N 1
ATOM 889 C CA . ALA A 1 113 ? -4.991 -3.064 5.649 1.00 93.81 113 ALA A CA 1
ATOM 890 C C . ALA A 1 113 ? -5.512 -2.173 4.509 1.00 93.81 113 ALA A C 1
ATOM 892 O O . ALA A 1 113 ? -6.679 -2.267 4.097 1.00 93.81 113 ALA A O 1
ATOM 893 N N . VAL A 1 114 ? -4.655 -1.288 3.994 1.00 92.19 114 VAL A N 1
ATOM 894 C CA . VAL A 1 114 ? -4.967 -0.576 2.751 1.00 92.19 114 VAL A C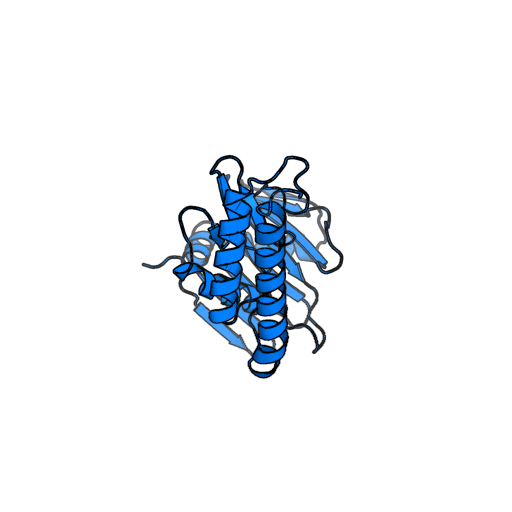A 1
ATOM 895 C C . VAL A 1 114 ? -5.082 -1.563 1.589 1.00 92.19 114 VAL A C 1
ATOM 897 O O . VAL A 1 114 ? -4.390 -2.580 1.530 1.00 92.19 114 VAL A O 1
ATOM 900 N N . GLU A 1 115 ? -5.968 -1.259 0.645 1.00 91.75 115 GLU A N 1
ATOM 901 C CA . GLU A 1 115 ? -6.101 -2.049 -0.575 1.00 91.75 115 GLU A CA 1
ATOM 902 C C . GLU A 1 115 ? -4.879 -1.841 -1.477 1.00 91.75 115 GLU A C 1
ATOM 904 O O . GLU A 1 115 ? -4.589 -0.722 -1.900 1.00 91.75 115 GLU A O 1
ATOM 909 N N . TYR A 1 116 ? -4.167 -2.926 -1.770 1.00 93.00 116 TYR A N 1
ATOM 910 C CA . TYR A 1 116 ? -3.019 -2.959 -2.670 1.00 93.00 116 TYR A CA 1
ATOM 911 C C . TYR A 1 116 ? -3.415 -3.567 -4.019 1.00 93.00 116 TYR A C 1
ATOM 913 O O . TYR A 1 116 ? -4.263 -4.457 -4.103 1.00 93.00 116 TYR A O 1
ATOM 921 N N . LEU A 1 117 ? -2.803 -3.073 -5.093 1.00 94.62 117 LEU A N 1
ATOM 922 C CA . LEU A 1 117 ? -3.139 -3.459 -6.463 1.00 94.62 117 LEU A CA 1
ATOM 923 C C . LEU A 1 117 ? -1.953 -4.112 -7.162 1.00 94.62 117 LEU A C 1
ATOM 925 O O . LEU A 1 117 ? -2.085 -5.196 -7.730 1.00 94.62 117 LEU A O 1
ATOM 929 N N . ALA A 1 118 ? -0.797 -3.461 -7.116 1.00 95.25 118 ALA A N 1
ATOM 930 C CA . ALA A 1 118 ? 0.413 -3.950 -7.750 1.00 95.25 118 ALA A CA 1
ATOM 931 C C . ALA A 1 118 ? 1.653 -3.429 -7.039 1.00 95.25 118 ALA A C 1
ATOM 933 O O . ALA A 1 118 ? 1.613 -2.407 -6.360 1.00 95.25 118 ALA A O 1
ATOM 934 N N . ALA A 1 119 ? 2.764 -4.114 -7.242 1.00 94.31 119 ALA A N 1
ATOM 935 C CA . ALA A 1 119 ? 4.068 -3.677 -6.806 1.00 94.31 119 ALA A CA 1
ATOM 936 C C . ALA A 1 119 ? 5.146 -4.167 -7.767 1.00 94.31 119 ALA A C 1
ATOM 938 O O . ALA A 1 119 ? 4.996 -5.207 -8.416 1.00 94.31 119 ALA A O 1
ATOM 939 N N . VAL A 1 120 ? 6.245 -3.428 -7.842 1.00 91.19 120 VAL A N 1
ATOM 940 C CA . VAL A 1 120 ? 7.430 -3.822 -8.597 1.00 91.19 120 VAL A CA 1
ATOM 941 C C . VAL A 1 120 ? 8.683 -3.400 -7.845 1.00 91.19 120 VAL A C 1
ATOM 943 O O . VAL A 1 120 ? 8.782 -2.273 -7.374 1.00 91.19 120 VAL A O 1
ATOM 946 N N . ASP A 1 121 ? 9.643 -4.308 -7.764 1.00 89.31 121 ASP A N 1
ATOM 947 C CA . ASP A 1 121 ? 10.994 -4.030 -7.301 1.00 89.31 121 ASP A CA 1
ATOM 948 C C . ASP A 1 121 ? 11.918 -4.066 -8.516 1.00 89.31 121 ASP A C 1
ATOM 950 O O . ASP A 1 121 ? 12.023 -5.097 -9.192 1.00 89.31 121 ASP A O 1
ATOM 954 N N . LEU A 1 122 ? 12.567 -2.941 -8.800 1.00 82.00 122 LEU A N 1
ATOM 955 C CA . LEU A 1 122 ? 13.564 -2.778 -9.854 1.00 82.00 122 LEU A CA 1
ATOM 956 C C . LEU A 1 122 ? 14.936 -2.543 -9.217 1.00 82.00 122 LEU A C 1
ATOM 958 O O . LEU A 1 122 ? 15.052 -2.117 -8.070 1.00 82.00 122 LEU A O 1
ATOM 962 N N . SER A 1 123 ? 16.004 -2.732 -9.991 1.00 78.56 123 SER A N 1
ATOM 963 C CA . SER A 1 123 ? 17.363 -2.407 -9.536 1.00 78.56 123 SER A CA 1
ATOM 964 C C . SER A 1 123 ? 17.553 -0.925 -9.185 1.00 78.56 123 SER A C 1
ATOM 966 O O . SER A 1 123 ? 18.461 -0.589 -8.431 1.00 78.56 123 SER A O 1
ATOM 968 N N . SER A 1 124 ? 16.731 -0.037 -9.753 1.00 77.19 124 SER A N 1
ATOM 969 C CA . SER A 1 124 ? 16.841 1.419 -9.612 1.00 77.19 124 SER A CA 1
ATOM 970 C C . SER A 1 124 ? 15.818 2.050 -8.669 1.00 77.19 124 SER A C 1
ATOM 972 O O . SER A 1 124 ? 16.034 3.182 -8.249 1.00 77.19 124 SER A O 1
ATOM 974 N N . CYS A 1 125 ? 14.707 1.372 -8.371 1.00 82.06 125 CYS A N 1
ATOM 975 C CA . CYS A 1 125 ? 13.648 1.848 -7.478 1.00 82.06 125 CYS A CA 1
ATOM 976 C C . CYS A 1 125 ? 12.645 0.732 -7.168 1.00 82.06 125 CYS A C 1
ATOM 978 O O . CYS A 1 125 ? 12.548 -0.252 -7.899 1.00 82.06 125 CYS A O 1
ATOM 980 N N . ASN A 1 126 ? 11.860 0.915 -6.112 1.00 87.81 126 ASN A N 1
ATOM 981 C CA . ASN A 1 126 ? 10.731 0.051 -5.795 1.00 87.81 126 ASN A CA 1
ATOM 982 C C . ASN A 1 126 ? 9.441 0.867 -5.818 1.00 87.81 126 ASN A C 1
ATOM 984 O O . ASN A 1 126 ? 9.421 2.012 -5.365 1.00 87.81 126 ASN A O 1
ATOM 988 N N . LEU A 1 127 ? 8.362 0.275 -6.321 1.00 90.25 127 LEU A N 1
ATOM 989 C CA . LEU A 1 127 ? 7.048 0.895 -6.422 1.00 90.25 127 LEU A CA 1
ATOM 990 C C . LEU A 1 127 ? 5.987 -0.004 -5.789 1.00 90.25 127 LEU A C 1
ATOM 992 O O . LEU A 1 127 ? 5.972 -1.215 -6.016 1.00 90.25 127 LEU A O 1
ATOM 996 N N . ILE A 1 128 ? 5.041 0.602 -5.081 1.00 92.62 128 ILE A N 1
ATOM 997 C CA . ILE A 1 128 ? 3.779 -0.033 -4.691 1.00 92.62 128 ILE A CA 1
ATOM 998 C C . ILE A 1 128 ? 2.608 0.873 -5.069 1.00 92.62 128 ILE A C 1
ATOM 1000 O O . ILE A 1 128 ? 2.635 2.078 -4.828 1.00 92.62 128 ILE A O 1
ATOM 1004 N N . LEU A 1 129 ? 1.588 0.276 -5.683 1.00 94.12 129 LEU A N 1
ATOM 1005 C CA . LEU A 1 129 ? 0.326 0.892 -6.067 1.00 94.12 129 LEU A CA 1
ATOM 1006 C C . LEU A 1 129 ? -0.774 0.421 -5.110 1.00 94.12 129 LEU A C 1
ATOM 1008 O O . LEU A 1 129 ? -1.102 -0.769 -5.058 1.00 94.12 129 LEU A O 1
ATOM 1012 N N . THR A 1 130 ? -1.376 1.366 -4.399 1.00 93.19 130 THR A N 1
ATOM 1013 C CA . THR A 1 130 ? -2.498 1.148 -3.482 1.00 93.19 130 THR A CA 1
ATOM 1014 C C . THR A 1 130 ? -3.675 2.043 -3.842 1.00 93.19 130 THR A C 1
ATOM 1016 O O . THR A 1 130 ? -3.567 2.960 -4.658 1.00 93.19 130 THR A O 1
ATOM 1019 N N . ARG A 1 131 ? -4.837 1.788 -3.246 1.00 90.88 131 ARG A N 1
ATOM 1020 C CA . ARG A 1 131 ? -5.934 2.755 -3.271 1.00 90.88 131 ARG A CA 1
ATOM 1021 C C . ARG A 1 131 ? -5.533 4.000 -2.479 1.00 90.88 131 ARG A C 1
ATOM 1023 O O . ARG A 1 131 ? -4.939 3.893 -1.407 1.00 90.88 131 ARG A O 1
ATOM 1030 N N . TYR A 1 132 ? -5.854 5.180 -3.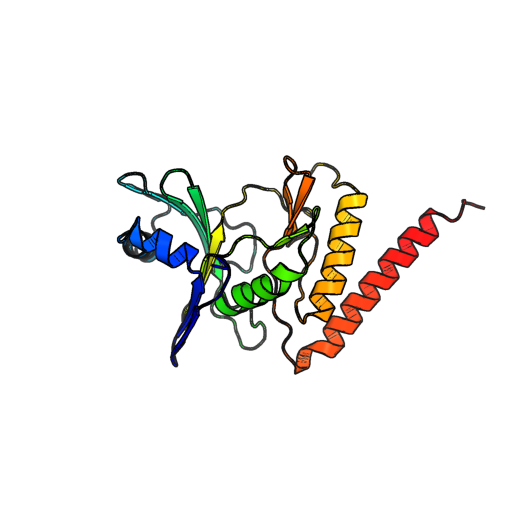004 1.00 87.81 132 TYR A N 1
ATOM 1031 C CA . TYR A 1 132 ? -5.565 6.429 -2.310 1.00 87.81 132 TYR A CA 1
ATOM 1032 C C . TYR A 1 132 ? -6.596 6.672 -1.211 1.00 87.81 132 TYR A C 1
ATOM 1034 O O . TYR A 1 132 ? -7.800 6.713 -1.463 1.00 87.81 132 TYR A O 1
ATOM 1042 N N . TYR A 1 133 ? -6.095 6.874 0.002 1.00 83.88 133 TYR A N 1
ATOM 1043 C CA . TYR A 1 133 ? -6.884 7.214 1.174 1.00 83.88 133 TYR A CA 1
ATOM 1044 C C . TYR A 1 133 ? -6.416 8.582 1.686 1.00 83.88 133 TYR A C 1
ATOM 1046 O O . TYR A 1 133 ? -5.337 8.657 2.275 1.00 83.88 133 TYR A O 1
ATOM 1054 N N . PRO A 1 134 ? -7.177 9.674 1.470 1.00 83.44 134 PRO A N 1
ATOM 1055 C CA . PRO A 1 134 ? -6.801 11.028 1.888 1.00 83.44 134 PRO A CA 1
ATOM 1056 C C . PRO A 1 134 ? -7.029 11.238 3.394 1.00 83.44 134 PRO A C 1
ATOM 1058 O O . PRO A 1 134 ? -7.665 12.199 3.825 1.00 83.44 134 PRO A O 1
ATOM 1061 N N . HIS A 1 135 ? -6.564 10.300 4.210 1.00 86.50 135 HIS A N 1
ATOM 1062 C CA . HIS A 1 135 ? -6.723 10.326 5.654 1.00 86.50 135 HIS A CA 1
ATOM 1063 C C . HIS A 1 135 ? -5.413 10.740 6.316 1.00 86.50 135 HIS A C 1
ATOM 1065 O O . HIS A 1 135 ? -4.325 10.434 5.837 1.00 86.50 135 HIS A O 1
ATOM 1071 N N . GLU A 1 136 ? -5.518 11.440 7.440 1.00 84.94 136 GLU A N 1
ATOM 1072 C CA . GLU A 1 136 ? -4.352 11.777 8.251 1.00 84.94 136 GLU A CA 1
ATOM 1073 C C . GLU A 1 136 ? -3.845 10.525 8.970 1.00 84.94 136 GLU A C 1
ATOM 1075 O O . GLU A 1 136 ? -4.626 9.662 9.394 1.00 84.94 136 GLU A O 1
ATOM 1080 N N . ARG A 1 137 ? -2.528 10.444 9.157 1.00 87.44 137 ARG A N 1
ATOM 1081 C CA . ARG A 1 137 ? -1.939 9.442 10.043 1.00 87.44 137 ARG A CA 1
ATOM 1082 C C . ARG A 1 137 ? -2.420 9.673 11.469 1.00 87.44 137 ARG A C 1
ATOM 1084 O O . ARG A 1 137 ? -2.586 10.811 11.903 1.00 87.44 137 ARG A O 1
ATOM 1091 N N . MET A 1 138 ? -2.593 8.600 12.231 1.00 88.44 138 MET A N 1
ATOM 1092 C CA . MET A 1 138 ? -2.974 8.676 13.640 1.00 88.44 138 MET A CA 1
ATOM 1093 C C . MET A 1 138 ? -1.959 9.481 14.464 1.00 88.44 138 MET A C 1
ATOM 1095 O O . MET A 1 138 ? -2.371 10.146 15.410 1.00 88.44 138 MET A O 1
ATOM 1099 N N . LEU A 1 139 ? -0.670 9.443 14.098 1.00 85.25 139 LEU A N 1
ATOM 1100 C CA . LEU A 1 139 ? 0.389 10.252 14.715 1.00 85.25 139 LEU A CA 1
ATOM 1101 C C . LEU A 1 139 ? 0.229 11.759 14.448 1.00 85.25 139 LEU A C 1
ATOM 1103 O O . LEU A 1 139 ? 0.478 12.557 15.345 1.00 85.25 139 LEU A O 1
ATOM 1107 N N . ASP A 1 140 ? -0.204 12.134 13.242 1.00 83.25 140 ASP A N 1
ATOM 1108 C CA . ASP A 1 140 ? -0.299 13.536 12.802 1.00 83.25 140 ASP A CA 1
ATOM 1109 C C . ASP A 1 140 ? -1.677 14.158 13.083 1.00 83.25 140 ASP A C 1
ATOM 1111 O O . ASP A 1 140 ? -1.893 15.353 12.868 1.00 83.25 140 ASP A O 1
ATOM 1115 N N . SER A 1 141 ? -2.641 13.351 13.535 1.00 81.19 141 SER A N 1
ATOM 1116 C CA . SER A 1 141 ? -4.008 13.800 13.779 1.00 81.19 141 SER A CA 1
ATOM 1117 C C . SER A 1 141 ? -4.034 14.866 14.873 1.00 81.19 141 SER A C 1
ATOM 1119 O O . SER A 1 141 ? -3.865 14.574 16.056 1.00 81.19 141 SER A O 1
ATOM 1121 N N . LYS A 1 142 ? -4.350 16.107 14.484 1.00 76.38 142 LYS A N 1
ATOM 1122 C CA . LYS A 1 142 ? -4.563 17.228 15.420 1.00 76.38 142 LYS A CA 1
ATOM 1123 C C . LYS A 1 142 ? -5.728 16.984 16.383 1.00 76.38 142 LYS A C 1
ATOM 1125 O O . LYS A 1 142 ? -5.773 17.562 17.463 1.00 76.38 142 LYS A O 1
ATOM 1130 N N . LYS A 1 143 ? -6.698 16.159 15.973 1.00 75.44 143 LYS A N 1
ATOM 1131 C CA . LYS A 1 143 ? -7.827 15.733 16.810 1.00 75.44 143 LYS A CA 1
ATOM 1132 C C . LYS A 1 143 ? -7.461 14.458 17.557 1.00 75.44 143 LYS A C 1
ATOM 1134 O O . LYS A 1 143 ? -6.806 13.579 16.995 1.00 75.44 143 LYS A O 1
ATOM 1139 N N . GLU A 1 144 ? -7.935 14.335 18.791 1.00 82.81 144 GLU A N 1
ATOM 1140 C CA . GLU A 1 144 ? -7.672 13.151 19.599 1.00 82.81 144 GLU A CA 1
ATOM 1141 C C . GLU A 1 144 ? -8.228 11.891 18.921 1.00 82.81 144 GLU A C 1
ATOM 1143 O O . GLU A 1 144 ? -9.418 11.778 18.627 1.00 82.81 144 GLU A O 1
ATOM 1148 N N . VAL A 1 145 ? -7.343 10.928 18.656 1.00 86.94 145 VAL A N 1
ATOM 1149 C CA . VAL A 1 145 ? -7.743 9.617 18.147 1.00 86.94 145 VAL A CA 1
ATOM 1150 C C . VAL A 1 145 ? -8.363 8.799 19.292 1.00 86.94 145 VAL A C 1
ATOM 1152 O O . VAL A 1 145 ? -7.695 8.645 20.325 1.00 86.94 145 VAL A O 1
ATOM 1155 N N . PRO A 1 146 ? -9.582 8.238 19.130 1.00 90.38 146 PRO A N 1
ATOM 1156 C CA . PRO A 1 146 ? -10.284 7.548 20.210 1.00 90.38 146 PRO A CA 1
ATOM 1157 C C . PRO A 1 146 ? -9.460 6.429 20.857 1.00 90.38 146 PRO A C 1
ATOM 1159 O O . PRO A 1 146 ? -8.909 5.567 20.169 1.00 90.38 146 PRO A O 1
ATOM 1162 N N . THR A 1 147 ? -9.427 6.383 22.193 1.00 89.00 147 THR A N 1
ATOM 1163 C CA . THR A 1 147 ? -8.693 5.358 22.965 1.00 89.00 147 THR A CA 1
ATOM 1164 C C . THR A 1 147 ? -9.106 3.935 22.586 1.00 89.00 147 THR A C 1
ATOM 1166 O O . THR A 1 147 ? -8.250 3.058 22.467 1.00 89.00 147 THR A O 1
ATOM 1169 N N . LYS A 1 148 ? -10.399 3.710 22.312 1.00 91.75 148 LYS A N 1
ATOM 1170 C CA . LYS A 1 148 ? -10.903 2.415 21.834 1.00 91.75 148 LYS A CA 1
ATOM 1171 C C . LYS A 1 148 ? -10.239 2.011 20.512 1.00 91.75 148 LYS A C 1
ATOM 1173 O O . LYS A 1 148 ? -9.736 0.897 20.407 1.00 91.75 148 LYS A O 1
ATOM 1178 N N . LEU A 1 149 ? -10.153 2.921 19.540 1.00 92.12 149 LEU A N 1
ATOM 1179 C CA . LEU A 1 149 ? -9.512 2.646 18.250 1.00 92.12 149 LEU A CA 1
ATOM 1180 C C . LEU A 1 149 ? -8.011 2.361 18.415 1.00 92.12 149 LEU A C 1
ATOM 1182 O O . LEU A 1 149 ? -7.514 1.383 17.862 1.00 92.12 149 LEU A O 1
ATOM 1186 N N . LYS A 1 150 ? -7.305 3.135 19.256 1.00 89.75 150 LYS A N 1
ATOM 1187 C CA . LYS A 1 150 ? -5.891 2.875 19.603 1.00 89.75 150 LYS A CA 1
ATOM 1188 C C . LYS A 1 150 ? -5.691 1.459 20.156 1.00 89.75 150 LYS A C 1
ATOM 1190 O O . LYS A 1 150 ? -4.733 0.784 19.791 1.00 89.75 150 LYS A O 1
ATOM 1195 N N . PHE A 1 151 ? -6.610 0.993 21.001 1.00 90.00 151 PHE A N 1
ATOM 1196 C CA . PHE A 1 151 ? -6.569 -0.357 21.562 1.00 90.00 151 PHE A CA 1
ATOM 1197 C C . PHE A 1 151 ? -6.795 -1.452 20.509 1.00 90.00 151 PHE A C 1
ATOM 1199 O O . PHE A 1 151 ? -6.119 -2.481 20.544 1.00 90.00 151 PHE A O 1
ATOM 1206 N N . HIS A 1 152 ? -7.694 -1.234 19.545 1.00 93.69 152 HIS A N 1
ATOM 1207 C CA . HIS A 1 152 ? -7.882 -2.166 18.429 1.00 93.69 152 HIS A CA 1
ATOM 1208 C C . HIS A 1 152 ? -6.650 -2.231 17.521 1.00 93.69 152 HIS A C 1
ATOM 1210 O O . HIS A 1 152 ? -6.215 -3.332 17.188 1.00 93.69 152 HIS A O 1
ATOM 1216 N N . VAL A 1 153 ? -6.038 -1.087 17.197 1.00 93.12 153 VAL A N 1
ATOM 1217 C CA . VAL A 1 153 ? -4.774 -1.031 16.438 1.00 93.12 153 VAL A CA 1
ATOM 1218 C C . VAL A 1 153 ? -3.665 -1.778 17.173 1.00 93.12 153 VAL A C 1
ATOM 1220 O O . VAL A 1 153 ? -2.954 -2.576 16.574 1.00 93.12 153 VAL A O 1
ATOM 1223 N N . PHE A 1 154 ? -3.559 -1.590 18.485 1.00 89.81 154 PHE A N 1
ATOM 1224 C CA . PHE A 1 154 ? -2.584 -2.291 19.311 1.00 89.81 154 PHE A CA 1
ATOM 1225 C C . PHE A 1 154 ? -2.769 -3.819 19.294 1.00 89.81 154 PHE A C 1
ATOM 1227 O O . PHE A 1 154 ? -1.817 -4.559 19.044 1.00 89.81 154 PHE A O 1
ATOM 1234 N N . LYS A 1 155 ? -3.999 -4.314 19.492 1.00 90.31 155 LYS A N 1
ATOM 1235 C CA . LYS A 1 155 ? -4.301 -5.753 19.381 1.00 90.31 155 LYS A CA 1
ATOM 1236 C C . LYS A 1 155 ? -3.988 -6.297 17.988 1.00 90.31 155 LYS A C 1
ATOM 1238 O O . LYS A 1 155 ? -3.465 -7.402 17.861 1.00 90.31 155 LYS A O 1
ATOM 1243 N N . PHE A 1 156 ? -4.308 -5.524 16.954 1.00 93.75 156 PHE A N 1
ATOM 1244 C CA . PHE A 1 156 ? -4.009 -5.873 15.572 1.00 93.75 156 PHE A CA 1
ATOM 1245 C C . PHE A 1 156 ? -2.497 -5.970 15.330 1.00 93.75 156 PHE A C 1
ATOM 1247 O O . PHE A 1 156 ? -2.049 -6.949 14.743 1.00 93.75 156 PHE A O 1
ATOM 1254 N N . ALA A 1 157 ? -1.704 -5.035 15.864 1.00 90.38 157 ALA A N 1
ATOM 1255 C CA . ALA A 1 157 ? -0.244 -5.053 15.775 1.00 90.38 157 ALA A CA 1
ATOM 1256 C C . ALA A 1 157 ? 0.373 -6.312 16.407 1.00 90.38 157 ALA A C 1
ATOM 1258 O O . ALA A 1 157 ? 1.261 -6.919 15.815 1.00 90.38 157 ALA A O 1
ATOM 1259 N N . ILE A 1 158 ? -0.132 -6.770 17.559 1.00 86.94 158 ILE A N 1
ATOM 1260 C CA . ILE A 1 158 ? 0.319 -8.034 18.171 1.00 86.94 158 ILE A CA 1
ATOM 1261 C C . ILE A 1 158 ? 0.009 -9.226 17.255 1.00 86.94 158 ILE A C 1
ATOM 1263 O O . ILE A 1 158 ? 0.873 -10.070 17.021 1.00 86.94 158 ILE A O 1
ATOM 1267 N N . ARG A 1 159 ? -1.209 -9.296 16.701 1.00 89.88 159 ARG A N 1
ATOM 1268 C CA . ARG A 1 159 ? -1.594 -10.376 15.774 1.00 89.88 159 ARG A CA 1
ATOM 1269 C C . ARG A 1 159 ? -0.758 -10.352 14.493 1.00 89.88 159 ARG A C 1
ATOM 1271 O O . ARG A 1 159 ? -0.374 -11.414 14.012 1.00 89.88 159 ARG A O 1
ATOM 1278 N N . ALA A 1 160 ? -0.458 -9.166 13.970 1.00 90.94 160 ALA A N 1
ATOM 1279 C CA . ALA A 1 160 ? 0.413 -8.979 12.817 1.00 90.94 160 ALA A CA 1
ATOM 1280 C C . ALA A 1 160 ? 1.836 -9.480 13.092 1.00 90.94 160 ALA A C 1
ATOM 1282 O O . ALA A 1 160 ? 2.369 -10.247 12.293 1.00 90.94 160 ALA A O 1
ATOM 1283 N N . LEU A 1 161 ? 2.404 -9.147 14.258 1.00 86.12 161 LEU A N 1
ATOM 1284 C CA . LEU A 1 161 ? 3.721 -9.633 14.683 1.00 86.12 161 LEU A CA 1
ATOM 1285 C C . LEU A 1 161 ? 3.766 -11.162 14.750 1.00 86.12 161 LEU A C 1
ATOM 1287 O O . LEU A 1 161 ? 4.709 -11.772 14.251 1.00 86.12 161 LEU A O 1
ATOM 1291 N N . LEU A 1 162 ? 2.721 -11.791 15.295 1.00 84.19 162 LEU A N 1
ATOM 1292 C CA . LEU A 1 162 ? 2.586 -13.252 15.315 1.00 84.19 162 LEU A CA 1
ATOM 1293 C C . LEU A 1 162 ? 2.470 -13.863 13.905 1.00 84.19 162 LEU A C 1
ATOM 1295 O O . LEU A 1 162 ? 2.826 -15.022 13.716 1.00 84.19 162 LEU A O 1
ATOM 1299 N N . ASN A 1 163 ? 2.026 -13.085 12.914 1.00 87.25 163 ASN A N 1
ATOM 1300 C CA . ASN A 1 163 ? 1.975 -13.467 11.497 1.00 87.25 163 ASN A CA 1
ATOM 1301 C C . ASN A 1 163 ? 3.217 -13.010 10.705 1.00 87.25 163 ASN A C 1
ATOM 1303 O O . ASN A 1 163 ? 3.233 -13.067 9.474 1.00 87.25 163 ASN A O 1
ATOM 1307 N N . GLY A 1 164 ? 4.277 -12.576 11.394 1.00 85.38 164 GLY A N 1
ATOM 1308 C CA . GLY A 1 164 ? 5.536 -12.180 10.771 1.00 85.38 164 GLY A CA 1
ATOM 1309 C C . GLY A 1 164 ? 5.468 -10.848 10.026 1.00 85.38 164 GLY A C 1
ATOM 1310 O O . GLY A 1 164 ? 6.202 -10.669 9.059 1.00 85.38 164 GLY A O 1
ATOM 1311 N N . VAL A 1 165 ? 4.603 -9.924 10.448 1.00 88.75 165 VAL A N 1
ATOM 1312 C CA . VAL A 1 165 ? 4.516 -8.554 9.919 1.00 88.75 165 VAL A CA 1
ATOM 1313 C C . VAL A 1 165 ? 4.781 -7.555 11.045 1.00 88.75 165 VAL A C 1
ATOM 1315 O O . VAL A 1 165 ? 4.226 -7.682 12.134 1.00 88.75 165 VAL A O 1
ATOM 1318 N N . TYR A 1 166 ? 5.621 -6.552 10.797 1.00 84.62 166 TYR A N 1
ATOM 1319 C CA . TYR A 1 166 ? 5.956 -5.506 11.769 1.00 84.62 166 TYR A CA 1
ATOM 1320 C C . TYR A 1 166 ? 5.819 -4.095 11.161 1.00 84.62 166 TYR A C 1
ATOM 1322 O O . TYR A 1 166 ? 5.343 -3.953 10.038 1.00 84.62 166 TYR A O 1
ATOM 1330 N N . GLU A 1 167 ? 6.180 -3.057 11.928 1.00 85.06 167 GLU A N 1
ATOM 1331 C CA . GLU A 1 167 ? 5.974 -1.622 11.619 1.00 85.06 167 GLU A CA 1
ATOM 1332 C C . GLU A 1 167 ? 4.521 -1.116 11.682 1.00 85.06 167 GLU A C 1
ATOM 1334 O O . GLU A 1 167 ? 4.197 -0.050 11.162 1.00 85.06 167 GLU A O 1
ATOM 1339 N N . ILE A 1 168 ? 3.636 -1.807 12.409 1.00 88.12 168 ILE A N 1
ATOM 1340 C CA . ILE A 1 168 ? 2.305 -1.264 12.726 1.00 88.12 168 ILE A CA 1
ATOM 1341 C C . ILE A 1 168 ? 2.414 -0.317 13.926 1.00 88.12 168 ILE A C 1
ATOM 1343 O O . ILE A 1 168 ? 2.217 -0.703 15.080 1.00 88.12 168 ILE A O 1
ATOM 1347 N N . ASN A 1 169 ? 2.756 0.937 13.642 1.00 84.69 169 ASN A N 1
ATOM 1348 C CA . ASN A 1 169 ? 2.850 2.032 14.605 1.00 84.69 169 ASN A CA 1
ATOM 1349 C C . ASN A 1 169 ? 1.927 3.201 14.188 1.00 84.69 169 ASN A C 1
ATOM 1351 O O . ASN A 1 169 ? 1.413 3.229 13.075 1.00 84.69 169 ASN A O 1
ATOM 1355 N N . MET A 1 170 ? 1.696 4.190 15.060 1.00 84.25 170 MET A N 1
ATOM 1356 C CA . MET A 1 170 ? 0.774 5.304 14.754 1.00 84.25 170 MET A CA 1
ATOM 1357 C C . MET A 1 170 ? 1.196 6.167 13.550 1.00 84.25 170 MET A C 1
ATOM 1359 O O . MET A 1 170 ? 0.351 6.853 12.976 1.00 84.25 170 MET A O 1
ATOM 1363 N N . GLY A 1 171 ? 2.478 6.146 13.174 1.00 83.56 171 GLY A N 1
ATOM 1364 C CA . GLY A 1 171 ? 3.011 6.810 11.983 1.00 83.56 171 GLY A CA 1
ATOM 1365 C C . GLY A 1 171 ? 2.761 6.045 10.678 1.00 83.56 171 GLY A C 1
ATOM 1366 O O . GLY A 1 171 ? 2.986 6.604 9.613 1.00 83.56 171 GLY A O 1
ATOM 1367 N N . ASN A 1 172 ? 2.253 4.816 10.755 1.00 88.12 172 ASN A N 1
ATOM 1368 C CA . ASN A 1 172 ? 1.960 3.940 9.616 1.00 88.12 172 ASN A CA 1
ATOM 1369 C C . ASN A 1 172 ? 0.477 3.527 9.566 1.00 88.12 172 ASN A C 1
ATOM 1371 O O . ASN A 1 172 ? 0.070 2.638 8.818 1.00 88.12 172 ASN A O 1
ATOM 1375 N N . VAL A 1 173 ? -0.357 4.171 10.385 1.00 91.56 173 VAL A N 1
ATOM 1376 C CA . VAL A 1 173 ? -1.795 3.915 10.443 1.00 91.56 173 VAL A CA 1
ATOM 1377 C C . VAL A 1 173 ? -2.545 5.208 10.180 1.00 91.56 173 VAL A C 1
ATOM 1379 O O . VAL A 1 173 ? -2.355 6.192 10.892 1.00 91.56 173 VAL A O 1
ATOM 1382 N N . PHE A 1 174 ? -3.418 5.203 9.181 1.00 91.94 174 PHE A N 1
ATOM 1383 C CA . PHE A 1 174 ? -4.314 6.311 8.875 1.00 91.94 174 PHE A CA 1
ATOM 1384 C C . PHE A 1 174 ? -5.640 6.170 9.619 1.00 91.94 174 PHE A C 1
ATOM 1386 O O . PHE A 1 174 ? -6.127 5.059 9.827 1.00 91.94 174 PHE A O 1
ATOM 1393 N N . HIS A 1 175 ? -6.236 7.293 10.011 1.00 91.56 175 HIS A N 1
ATOM 1394 C CA . HIS A 1 175 ? -7.545 7.319 10.661 1.00 91.56 175 HIS A CA 1
ATOM 1395 C C . HIS A 1 175 ? -8.623 7.764 9.673 1.00 91.56 175 HIS A C 1
ATOM 1397 O O . HIS A 1 175 ? -8.741 8.950 9.355 1.00 91.56 175 HIS A O 1
ATOM 1403 N N . ASP A 1 176 ? -9.447 6.813 9.243 1.00 90.94 176 ASP A N 1
ATOM 1404 C CA . ASP A 1 176 ? -10.690 7.107 8.548 1.00 90.94 176 ASP A CA 1
ATOM 1405 C C . ASP A 1 176 ? -11.740 7.548 9.573 1.00 90.94 176 ASP A C 1
ATOM 1407 O O . ASP A 1 176 ? -12.376 6.738 10.251 1.00 90.94 176 ASP A O 1
ATOM 1411 N N . LYS A 1 177 ? -11.888 8.868 9.707 1.00 87.62 177 LYS A N 1
ATOM 1412 C CA . LYS A 1 177 ? -12.837 9.492 10.638 1.00 87.62 177 LYS A CA 1
ATOM 1413 C C . LYS A 1 177 ? -14.292 9.261 10.226 1.00 87.62 177 LYS A C 1
ATOM 1415 O O . LYS A 1 177 ? -15.151 9.291 11.099 1.00 87.62 177 LYS A O 1
ATOM 1420 N N . ALA A 1 178 ? -14.565 9.076 8.933 1.00 87.81 178 ALA A N 1
ATOM 1421 C CA . ALA A 1 178 ? -15.923 8.892 8.433 1.00 87.81 178 ALA A CA 1
ATOM 1422 C C . ALA A 1 178 ? -16.436 7.490 8.778 1.00 87.81 178 ALA A C 1
ATOM 1424 O O . ALA A 1 178 ? -17.558 7.347 9.255 1.00 87.81 178 ALA A O 1
ATOM 1425 N N . GLU A 1 179 ? -15.589 6.471 8.615 1.00 88.19 179 GLU A N 1
ATOM 1426 C CA . GLU A 1 179 ? -15.930 5.092 8.983 1.00 88.19 179 GLU A CA 1
ATOM 1427 C C . GLU A 1 179 ? -15.595 4.741 10.443 1.00 88.19 179 GLU A C 1
ATOM 1429 O O . GLU A 1 179 ? -16.001 3.688 10.935 1.00 88.19 179 GLU A O 1
ATOM 1434 N N . GLY A 1 180 ? -14.838 5.589 11.148 1.00 90.25 180 GLY A N 1
ATOM 1435 C CA . GLY A 1 180 ? -14.342 5.303 12.497 1.00 90.25 180 GLY A CA 1
ATOM 1436 C C . GLY A 1 180 ? -13.319 4.161 12.531 1.00 90.25 180 GLY A C 1
ATOM 1437 O O . GLY A 1 180 ? -13.258 3.413 13.511 1.00 90.25 180 GLY A O 1
ATOM 1438 N N . LYS A 1 181 ? -12.533 4.007 11.457 1.00 94.38 181 LYS A N 1
ATOM 1439 C CA . LYS A 1 181 ? -11.604 2.887 11.242 1.00 94.38 181 LYS A CA 1
ATOM 1440 C C . LYS A 1 181 ? -10.152 3.331 11.144 1.00 94.38 181 LYS A C 1
ATOM 1442 O O . LYS A 1 181 ? -9.828 4.467 10.809 1.00 94.38 181 LYS A O 1
ATOM 1447 N N . ALA A 1 182 ? -9.262 2.386 11.408 1.00 95.25 182 ALA A N 1
ATOM 1448 C CA . ALA A 1 182 ? -7.834 2.507 11.187 1.00 95.25 182 ALA A CA 1
ATOM 1449 C C . ALA A 1 182 ? -7.417 1.734 9.927 1.00 95.25 182 ALA A C 1
ATOM 1451 O O . ALA A 1 182 ? -7.781 0.567 9.758 1.00 95.25 182 ALA A O 1
ATOM 1452 N N . LEU A 1 183 ? -6.630 2.376 9.065 1.00 95.19 183 LEU A N 1
ATOM 1453 C CA . LEU A 1 183 ? -6.066 1.786 7.852 1.00 95.19 183 LEU A CA 1
ATOM 1454 C C . LEU A 1 183 ? -4.557 1.617 8.017 1.00 95.19 183 LEU A C 1
ATOM 1456 O O . LEU A 1 183 ? -3.843 2.600 8.199 1.00 95.19 183 LEU A O 1
ATOM 1460 N N . VAL A 1 184 ? -4.072 0.384 7.954 1.00 93.50 184 VAL A N 1
ATOM 1461 C CA . VAL A 1 184 ? -2.651 0.047 8.102 1.00 93.50 184 VAL A CA 1
ATOM 1462 C C . VAL A 1 184 ? -1.949 0.101 6.743 1.00 93.50 184 VAL A C 1
ATOM 1464 O O . VAL A 1 184 ? -2.420 -0.511 5.782 1.00 93.50 184 VAL A O 1
ATOM 1467 N N . PHE A 1 185 ? -0.818 0.803 6.682 1.00 90.38 185 PHE A N 1
ATOM 1468 C CA . PHE A 1 185 ? 0.042 0.978 5.507 1.00 90.38 185 PHE A CA 1
ATOM 1469 C C . PHE A 1 185 ? 1.525 0.912 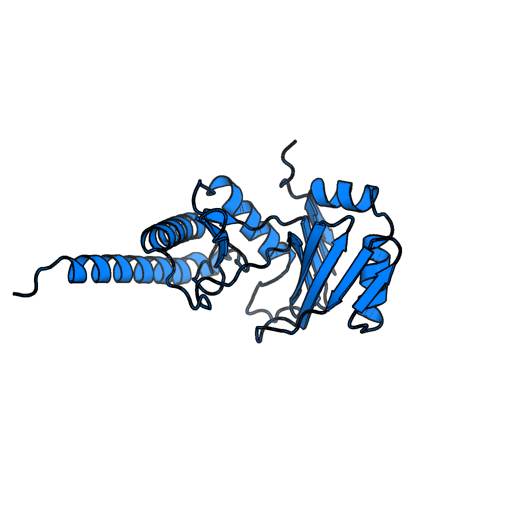5.909 1.00 90.38 185 PHE A C 1
ATOM 1471 O O . PHE A 1 185 ? 1.812 0.876 7.098 1.00 90.38 185 PHE A O 1
ATOM 1478 N N . ASP A 1 186 ? 2.459 0.897 4.951 1.00 86.69 186 ASP A N 1
ATOM 1479 C CA . ASP A 1 186 ? 3.910 0.975 5.195 1.00 86.69 186 ASP A CA 1
ATOM 1480 C C . ASP A 1 186 ? 4.419 -0.049 6.223 1.00 86.69 186 ASP A C 1
ATOM 1482 O O . ASP A 1 186 ? 5.061 0.274 7.224 1.00 86.69 186 ASP A O 1
ATOM 1486 N N . VAL A 1 187 ? 4.056 -1.311 5.988 1.00 88.25 187 VAL A N 1
ATOM 1487 C CA . VAL A 1 187 ? 4.407 -2.453 6.840 1.00 88.25 187 VAL A CA 1
ATOM 1488 C C . VAL A 1 187 ? 5.493 -3.303 6.206 1.00 88.25 187 VAL A C 1
ATOM 1490 O O . VAL A 1 187 ? 5.729 -3.253 5.000 1.00 88.25 187 VAL A O 1
ATOM 1493 N N . VAL A 1 188 ? 6.132 -4.134 7.025 1.00 85.31 188 VAL A N 1
ATOM 1494 C CA . VAL A 1 188 ? 7.290 -4.916 6.592 1.00 85.31 188 VAL A CA 1
ATOM 1495 C C . VAL A 1 188 ? 7.150 -6.370 7.001 1.00 85.31 188 VAL A C 1
ATOM 1497 O O . VAL A 1 188 ? 6.715 -6.687 8.112 1.00 85.31 188 VAL A O 1
ATOM 1500 N N . GLU A 1 189 ? 7.566 -7.265 6.112 1.00 84.25 189 GLU A N 1
ATOM 1501 C CA . GLU A 1 189 ? 7.680 -8.684 6.415 1.00 84.25 189 GLU A CA 1
ATOM 1502 C C . GLU A 1 189 ? 8.913 -8.952 7.294 1.00 84.25 189 GLU A C 1
ATOM 1504 O O . GLU A 1 189 ? 10.026 -8.495 7.029 1.00 84.25 189 GLU A O 1
ATOM 1509 N N . MET A 1 190 ? 8.726 -9.696 8.382 1.00 77.38 190 MET A N 1
ATOM 1510 C CA . MET A 1 190 ? 9.822 -10.116 9.247 1.00 77.38 190 MET A CA 1
ATOM 1511 C C . MET A 1 190 ? 10.626 -11.224 8.569 1.00 77.38 190 MET A C 1
ATOM 1513 O O . MET A 1 190 ? 10.155 -12.358 8.437 1.00 77.38 190 MET A O 1
ATOM 1517 N N . GLN A 1 191 ? 11.879 -10.917 8.237 1.00 68.94 191 GLN A N 1
ATOM 1518 C CA . GLN A 1 191 ? 12.832 -11.929 7.800 1.00 68.94 191 GLN A CA 1
ATOM 1519 C C . GLN A 1 191 ? 13.093 -12.962 8.920 1.00 68.94 191 GLN A C 1
ATOM 1521 O O . GLN A 1 191 ? 13.029 -12.606 10.105 1.00 68.94 191 GLN A O 1
ATOM 1526 N N . PRO A 1 192 ? 13.329 -14.248 8.584 1.00 62.12 192 PRO A N 1
ATOM 1527 C CA . PRO A 1 192 ? 13.453 -15.344 9.553 1.00 62.12 192 PRO A CA 1
ATOM 1528 C C . PRO A 1 192 ? 14.472 -15.115 10.678 1.00 62.12 192 PRO A C 1
ATOM 1530 O O . PRO A 1 192 ? 14.225 -15.510 11.816 1.00 62.12 192 PRO A O 1
ATOM 1533 N N . ASP A 1 193 ? 15.573 -14.437 10.374 1.00 61.38 193 ASP A N 1
ATOM 1534 C CA . ASP A 1 193 ? 16.678 -14.090 11.273 1.00 61.38 193 ASP A CA 1
ATOM 1535 C C . ASP A 1 193 ? 16.359 -12.910 12.216 1.00 61.38 193 ASP A C 1
ATOM 1537 O O . ASP A 1 193 ? 16.823 -12.860 13.355 1.00 61.38 193 ASP A O 1
ATOM 1541 N N . GLY A 1 194 ? 15.503 -11.981 11.785 1.00 55.53 194 GLY A N 1
ATOM 1542 C CA . GLY A 1 194 ? 15.068 -10.814 12.557 1.00 55.53 194 GLY A CA 1
ATOM 1543 C C . GLY A 1 194 ? 13.873 -11.055 13.489 1.00 55.53 194 GLY A C 1
ATOM 1544 O O . GLY A 1 194 ? 13.526 -10.157 14.268 1.00 55.53 194 GLY A O 1
ATOM 1545 N N . ARG A 1 195 ? 13.237 -12.239 13.430 1.00 56.69 195 ARG A N 1
ATOM 1546 C CA . ARG A 1 195 ? 11.987 -12.550 14.156 1.00 56.69 195 ARG A CA 1
ATOM 1547 C C . ARG A 1 195 ? 12.112 -12.338 15.658 1.00 56.69 195 ARG A C 1
ATOM 1549 O O . ARG A 1 195 ? 11.257 -11.693 16.251 1.00 56.69 195 ARG A O 1
ATOM 1556 N N . MET A 1 196 ? 13.188 -12.821 16.272 1.00 54.66 196 MET A N 1
ATOM 1557 C CA . MET A 1 196 ? 13.278 -12.897 17.732 1.00 54.66 196 MET A CA 1
ATOM 1558 C C . MET A 1 196 ? 13.465 -11.520 18.385 1.00 54.66 196 MET A C 1
ATOM 1560 O O . MET A 1 196 ? 12.733 -11.162 19.303 1.00 54.66 196 MET A O 1
ATOM 1564 N N . ARG A 1 197 ? 14.382 -10.691 17.869 1.00 58.62 197 ARG A N 1
ATOM 1565 C CA . ARG A 1 197 ? 14.685 -9.370 18.453 1.00 58.62 197 ARG A CA 1
ATOM 1566 C C . ARG A 1 197 ? 13.531 -8.378 18.289 1.00 58.62 197 ARG A C 1
ATOM 1568 O O . ARG A 1 197 ? 13.208 -7.639 19.216 1.00 58.62 197 ARG A O 1
ATOM 1575 N N . LYS A 1 198 ? 12.882 -8.379 17.121 1.00 56.16 198 LYS A N 1
ATOM 1576 C CA . LYS A 1 198 ? 11.736 -7.502 16.832 1.00 56.16 198 LYS A CA 1
ATOM 1577 C C . LYS A 1 198 ? 10.459 -7.973 17.541 1.00 56.16 198 LYS A C 1
ATOM 1579 O O . LYS A 1 198 ? 9.706 -7.131 18.022 1.00 56.16 198 LYS A O 1
ATOM 1584 N N . PHE A 1 199 ? 10.259 -9.286 17.690 1.00 61.38 199 PHE A N 1
ATOM 1585 C CA . PHE A 1 199 ? 9.192 -9.847 18.526 1.00 61.38 199 PHE A CA 1
ATOM 1586 C C . PHE A 1 199 ? 9.342 -9.420 19.991 1.00 61.38 199 PHE A C 1
ATOM 1588 O O . PHE A 1 199 ? 8.390 -8.901 20.568 1.00 61.38 199 PHE A O 1
ATOM 1595 N N . ILE A 1 200 ? 10.547 -9.538 20.563 1.00 62.75 200 ILE A N 1
ATOM 1596 C CA . ILE A 1 200 ? 10.843 -9.099 21.938 1.00 62.75 200 ILE A CA 1
ATOM 1597 C C . ILE A 1 200 ? 10.521 -7.609 22.123 1.00 62.75 200 ILE A C 1
ATOM 1599 O O . ILE A 1 200 ? 9.855 -7.239 23.087 1.00 62.75 200 ILE A O 1
ATOM 1603 N N . ASN A 1 201 ? 10.909 -6.749 21.176 1.00 63.19 201 ASN A N 1
ATOM 1604 C CA . ASN A 1 201 ? 10.582 -5.321 21.244 1.00 63.19 201 ASN A CA 1
ATOM 1605 C C . ASN A 1 201 ? 9.068 -5.057 21.176 1.00 63.19 201 ASN A C 1
ATOM 1607 O O . ASN A 1 201 ? 8.565 -4.216 21.921 1.00 63.19 201 ASN A O 1
ATOM 1611 N N . GLY A 1 202 ? 8.334 -5.787 20.331 1.00 61.38 202 GLY A N 1
ATOM 1612 C CA . GLY A 1 202 ? 6.874 -5.690 20.242 1.00 61.38 202 GLY A CA 1
ATOM 1613 C C . GLY A 1 202 ? 6.164 -6.143 21.521 1.00 61.38 202 GLY A C 1
ATOM 1614 O O . GLY A 1 202 ? 5.244 -5.470 21.987 1.00 61.38 202 GLY A O 1
ATOM 1615 N N . VAL A 1 203 ? 6.633 -7.232 22.137 1.00 67.44 203 VAL A N 1
ATOM 1616 C CA . VAL A 1 203 ? 6.141 -7.713 23.438 1.00 67.44 203 VAL A CA 1
ATOM 1617 C C . VAL A 1 203 ? 6.440 -6.698 24.545 1.00 67.44 203 VAL A C 1
ATOM 1619 O O . VAL A 1 203 ? 5.547 -6.366 25.319 1.00 67.44 203 VAL A O 1
ATOM 1622 N N . ASN A 1 204 ? 7.645 -6.129 24.590 1.00 62.31 204 ASN A N 1
ATOM 1623 C CA . ASN A 1 204 ? 8.004 -5.109 25.582 1.00 62.31 204 ASN A CA 1
ATOM 1624 C C . ASN A 1 204 ? 7.161 -3.835 25.437 1.00 62.31 204 ASN A C 1
ATOM 1626 O O . ASN A 1 204 ? 6.702 -3.271 26.432 1.00 62.31 204 ASN A O 1
ATOM 1630 N N . LEU A 1 205 ? 6.889 -3.404 24.200 1.00 65.50 205 LEU A N 1
ATOM 1631 C CA . LEU A 1 205 ? 5.985 -2.287 23.935 1.00 65.50 205 LEU A CA 1
ATOM 1632 C C . LEU A 1 205 ? 4.573 -2.601 24.450 1.00 65.50 205 LEU A C 1
ATOM 1634 O O . LEU A 1 205 ? 3.941 -1.753 25.085 1.00 65.50 205 LEU A O 1
ATOM 1638 N N . ALA A 1 206 ? 4.111 -3.835 24.232 1.00 64.94 206 ALA A N 1
ATOM 1639 C CA . ALA A 1 206 ? 2.814 -4.301 24.690 1.00 64.94 206 ALA A CA 1
ATOM 1640 C C . ALA A 1 206 ? 2.673 -4.333 26.211 1.00 64.94 206 ALA A C 1
ATOM 1642 O O . ALA A 1 206 ? 1.695 -3.803 26.744 1.00 64.94 206 ALA A O 1
ATOM 1643 N N . LEU A 1 207 ? 3.674 -4.865 26.905 1.00 68.44 207 LEU A N 1
ATOM 1644 C CA . LEU A 1 207 ? 3.730 -4.867 28.363 1.00 68.44 207 LEU A CA 1
ATOM 1645 C C . LEU A 1 207 ? 3.753 -3.434 28.918 1.00 68.44 207 LEU A C 1
ATOM 1647 O O . LEU A 1 207 ? 2.976 -3.116 29.814 1.00 68.44 207 LEU A O 1
ATOM 1651 N N . SER A 1 208 ? 4.521 -2.523 28.308 1.00 70.69 208 SER A N 1
ATOM 1652 C CA . SER A 1 208 ? 4.574 -1.118 28.742 1.00 70.69 208 SER A CA 1
ATOM 1653 C C . SER A 1 208 ? 3.229 -0.384 28.614 1.00 70.69 208 SER A C 1
ATOM 1655 O O . SER A 1 208 ? 2.905 0.493 29.419 1.00 70.69 208 SER A O 1
ATOM 1657 N N . PHE A 1 209 ? 2.426 -0.732 27.603 1.00 69.12 209 PHE A N 1
ATOM 1658 C CA . PHE A 1 209 ? 1.097 -0.160 27.409 1.00 69.12 209 PHE A CA 1
ATOM 1659 C C . PHE A 1 209 ? 0.108 -0.687 28.454 1.00 69.12 209 PHE A C 1
ATOM 1661 O O . PHE A 1 209 ? -0.652 0.098 29.025 1.00 69.12 209 PHE A O 1
ATOM 1668 N N . VAL A 1 210 ? 0.156 -1.990 28.752 1.00 71.25 210 VAL A N 1
ATOM 1669 C CA . VAL A 1 210 ? -0.636 -2.606 29.828 1.00 71.25 210 VAL A CA 1
ATOM 1670 C C . VAL A 1 210 ? -0.289 -1.981 31.182 1.00 71.25 210 VAL A C 1
ATOM 1672 O O . VAL A 1 210 ? -1.198 -1.585 31.911 1.00 71.25 210 VAL A O 1
ATOM 1675 N N . ASP A 1 211 ? 0.995 -1.776 31.477 1.00 72.25 211 ASP A N 1
ATOM 1676 C CA . ASP A 1 211 ? 1.441 -1.121 32.712 1.00 72.25 211 ASP A CA 1
ATOM 1677 C C . ASP A 1 211 ? 0.947 0.325 32.823 1.00 72.25 211 ASP A C 1
ATOM 1679 O O . ASP A 1 211 ? 0.483 0.749 33.882 1.00 72.25 211 ASP A O 1
ATOM 1683 N N . LYS A 1 212 ? 0.979 1.096 31.728 1.00 72.44 212 LYS A N 1
ATOM 1684 C CA . LYS A 1 212 ? 0.422 2.461 31.702 1.00 72.44 212 LYS A CA 1
ATOM 1685 C C . LYS A 1 212 ? -1.086 2.478 31.947 1.00 72.44 212 LYS A C 1
ATOM 1687 O O . LYS A 1 212 ? -1.582 3.387 32.612 1.00 72.44 212 LYS A O 1
ATOM 1692 N N . LEU A 1 213 ? -1.821 1.499 31.418 1.00 70.12 213 LEU A N 1
ATOM 1693 C CA . LEU A 1 213 ? -3.258 1.368 31.670 1.00 70.12 213 LEU A CA 1
ATOM 1694 C C . LEU A 1 213 ? -3.552 0.973 33.118 1.00 70.12 213 LEU A C 1
ATOM 1696 O O . LEU A 1 213 ? -4.502 1.496 33.698 1.00 70.12 213 LEU A O 1
ATOM 1700 N N . ARG A 1 214 ? -2.733 0.094 33.707 1.00 68.75 214 ARG A N 1
ATOM 1701 C CA . ARG A 1 214 ? -2.847 -0.308 35.112 1.00 68.75 214 ARG A CA 1
ATOM 1702 C C . ARG A 1 214 ? -2.598 0.872 36.053 1.00 68.75 214 ARG A C 1
ATOM 1704 O O . ARG A 1 214 ? -3.451 1.162 36.882 1.00 68.75 214 ARG A O 1
ATOM 1711 N N . LYS A 1 215 ? -1.516 1.626 35.840 1.00 73.38 215 LYS A N 1
ATOM 1712 C CA . LYS A 1 215 ? -1.172 2.816 36.643 1.00 73.38 215 LYS A CA 1
ATOM 1713 C C . LYS A 1 215 ? -2.217 3.935 36.573 1.00 73.38 215 LYS A C 1
ATOM 1715 O O . LYS A 1 215 ? -2.338 4.707 37.508 1.00 73.38 215 LYS A O 1
ATOM 1720 N N . LYS A 1 216 ? -2.991 4.032 35.485 1.00 65.62 216 LYS A N 1
ATOM 1721 C CA . LYS A 1 216 ? -4.119 4.980 35.374 1.00 65.62 216 LYS A CA 1
ATOM 1722 C C . LYS A 1 216 ? -5.382 4.543 36.126 1.00 65.62 216 LYS A C 1
ATOM 1724 O O . LYS A 1 216 ? -6.291 5.353 36.273 1.00 65.62 216 LYS A O 1
ATOM 1729 N N . ARG A 1 217 ? -5.483 3.268 36.510 1.00 59.78 217 ARG A N 1
ATOM 1730 C CA . ARG A 1 217 ? -6.633 2.698 37.230 1.00 59.78 217 ARG A CA 1
ATOM 1731 C C . ARG A 1 217 ? -6.390 2.549 38.727 1.00 59.78 217 ARG A C 1
ATOM 1733 O O . ARG A 1 217 ? -7.351 2.318 39.452 1.00 59.78 217 ARG A O 1
ATOM 1740 N N . GLU A 1 218 ? -5.147 2.661 39.178 1.00 49.91 218 GLU A N 1
ATOM 1741 C CA . GLU A 1 218 ? -4.846 2.760 40.602 1.00 49.91 218 GLU A CA 1
ATOM 1742 C C . GLU A 1 218 ? -5.294 4.158 41.071 1.00 49.91 218 GLU A C 1
ATOM 1744 O O . GLU A 1 218 ? -4.832 5.155 40.507 1.00 49.91 218 GLU A O 1
ATOM 1749 N N . PRO A 1 219 ? -6.257 4.266 42.010 1.00 49.25 219 PRO A N 1
ATOM 1750 C CA . PRO A 1 219 ? -6.607 5.557 42.584 1.00 49.25 219 PRO A CA 1
ATOM 1751 C C . PRO A 1 219 ? -5.348 6.140 43.225 1.00 49.25 219 PRO A C 1
ATOM 1753 O O . PRO A 1 219 ? -4.583 5.409 43.854 1.00 49.25 219 PRO A O 1
ATOM 1756 N N . ALA A 1 220 ? -5.116 7.439 43.025 1.00 54.88 220 ALA A N 1
ATOM 1757 C CA . ALA A 1 220 ? -4.062 8.144 43.738 1.00 54.88 220 ALA A CA 1
ATOM 1758 C C . ALA A 1 220 ? -4.359 8.011 45.238 1.00 54.88 220 ALA A C 1
ATOM 1760 O O . ALA A 1 220 ? -5.364 8.544 45.709 1.00 54.88 220 ALA A O 1
ATOM 1761 N N . VAL A 1 221 ? -3.547 7.208 45.924 1.00 47.38 221 VAL A N 1
ATOM 1762 C CA . VAL A 1 221 ? -3.519 7.111 47.386 1.00 47.38 221 VAL A CA 1
ATOM 1763 C C . VAL A 1 221 ? -2.783 8.325 47.925 1.00 47.38 221 VAL A C 1
ATOM 1765 O O . VAL A 1 221 ? -1.718 8.649 47.348 1.00 47.38 221 VAL A O 1
#